Protein 1EFD (pdb70)

Radius of gyration: 19.11 Å; Cα contacts (8 Å, |Δi|>4): 491; chains: 1; bounding box: 31×44×56 Å

B-factor: mean 24.2, std 5.66, range [13.35, 58.66]

Sequence (262 aa):
GIDPNRIVALEWLPVELLLALGIVPYGVADTINYRLWVSEPPLPDSVIDVGLRTEPNLELLTEMKPSFMVWSAGYGPSPEMLARIAPGRGFNFSDGKQPLAMARKSLTEMADLLNLQSAAETHLAQYEDFIRSMKPRFVKRGARPLLLTTLIDPRHMLVFGPNSLFQEILDEYGIPNAWQGETNFWGSTAVSIDRLAAYKDVDVLCFDHDNSKD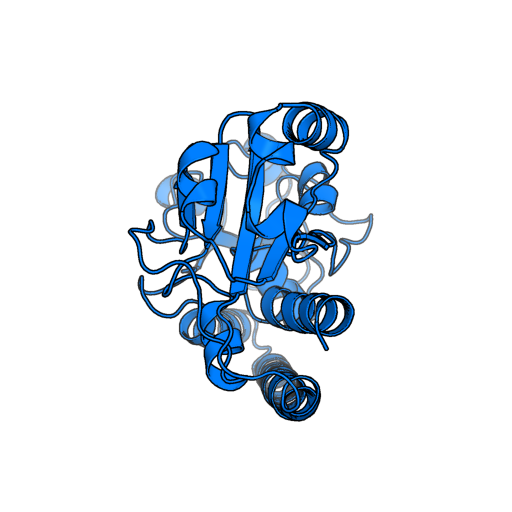MDALMATPLWQAMPFVRAGRFQRVPAVWFYGATLSAMHFVRVLDNAIG

Foldseek 3Di:
DPDLQQEEELEFQVCVLNVLLVGQYQEYEPLPLCCQFAVPPRHDPNHHHQYHSQDGVLVVLLVSAGQEYEYAPPDHDDPVVVCVRHHYDHAYCAPLAERAVSLLVRSCVVCVVVVSNVSSVVSVVVLVVLLVVLLVLLPPDDAAAEWEWEDPALFKIKTFARRWNQNVSCVSNNHHHPDPDDADSNGIDIDGLLVQLVCQTHAYEYEGRPPVVRVVVNCVDPSNCVRNCVVVVRYYYWYHANGRHYSVSNSVVSVRVSVRRD

Solvent-accessible surface area: 11123 Å² total; per-residue (Å²): 20,156,48,65,102,86,0,0,0,2,5,3,2,0,0,6,1,0,35,18,10,64,12,75,3,56,0,0,0,10,14,103,51,4,136,63,60,8,50,54,37,109,24,62,150,89,17,66,57,0,25,95,38,82,67,8,71,74,112,41,0,82,113,15,151,8,11,17,0,0,20,0,38,94,63,40,20,57,81,81,65,0,61,90,43,12,83,27,85,21,0,66,4,4,98,30,141,83,4,1,40,43,3,84,55,1,0,73,55,1,1,90,49,20,114,52,75,86,38,3,117,101,13,38,42,97,10,72,68,53,6,125,69,28,87,96,109,8,80,81,52,52,77,78,39,0,0,0,0,0,0,77,50,59,56,81,0,24,0,1,0,53,19,2,1,0,20,51,2,0,98,69,13,51,3,54,8,14,29,126,39,138,42,78,87,53,0,1,23,55,18,55,14,90,36,1,35,85,40,67,81,8,15,0,0,0,1,37,19,118,19,58,83,41,0,84,46,1,77,73,52,111,66,4,102,51,0,32,0,40,163,61,65,78,35,72,98,6,86,15,0,15,6,33,1,0,2,26,5,1,13,14,0,0,96,7,0,24,132,18,34,43

Structure (mmCIF, N/CA/C/O backbone):
data_1EFD
#
_entry.id   1EFD
#
_cell.length_a   86.54
_cell.length_b   86.54
_cell.length_c   91.77
_cell.angle_alpha   90
_cell.angle_beta   90
_cell.angle_gamma   120
#
_symmetry.space_group_name_H-M   'P 63'
#
loop_
_entity.id
_entity.type
_entity.pdbx_description
1 polymer 'FERRICHROME-BINDING PERIPLASMIC PROTEIN'
2 non-polymer GALLICHROME
3 water water
#
loop_
_atom_site.group_PDB
_atom_site.id
_atom_site.type_symbol
_atom_site.label_atom_id
_atom_site.label_alt_id
_atom_site.label_comp_id
_atom_site.label_asym_id
_atom_site.label_entity_id
_atom_site.label_seq_id
_atom_site.pdbx_PDB_ins_code
_atom_site.Cartn_x
_atom_site.Cartn_y
_atom_site.Cartn_z
_atom_site.occupancy
_atom_site.B_iso_or_equiv
_atom_site.auth_seq_id
_atom_site.auth_comp_id
_atom_site.auth_asym_id
_atom_site.auth_atom_id
_atom_site.pdbx_PDB_model_num
ATOM 1 N N . GLY A 1 2 ? 30.937 26.963 13.133 1.00 33.33 32 GLY N N 1
ATOM 2 C CA . GLY A 1 2 ? 29.559 26.392 13.065 1.00 33.65 32 GLY N CA 1
ATOM 3 C C . GLY A 1 2 ? 28.576 27.383 12.477 1.00 33.36 32 GLY N C 1
ATOM 4 O O . GLY A 1 2 ? 27.442 27.516 12.941 1.00 33.48 32 GLY N O 1
ATOM 5 N N . ILE A 1 3 ? 29.042 28.057 11.433 1.00 32.90 33 ILE N N 1
ATOM 6 C CA . ILE A 1 3 ? 28.314 29.083 10.700 1.00 32.03 33 ILE N CA 1
ATOM 7 C C . ILE A 1 3 ? 26.838 29.343 11.091 1.00 30.97 33 ILE N C 1
ATOM 8 O O . ILE A 1 3 ? 26.590 30.144 11.989 1.00 30.86 33 ILE N O 1
ATOM 13 N N . ASP A 1 4 ? 25.862 28.687 10.466 1.00 29.96 34 ASP N N 1
ATOM 14 C CA . ASP A 1 4 ? 24.454 28.960 10.790 1.00 29.27 34 ASP N CA 1
ATOM 15 C C . ASP A 1 4 ? 24.040 28.491 12.185 1.00 28.57 34 ASP N C 1
ATOM 16 O O . ASP A 1 4 ? 23.904 27.294 12.434 1.00 28.43 34 ASP N O 1
ATOM 21 N N . PRO A 1 5 ? 23.795 29.443 13.101 1.00 27.96 35 PRO N N 1
ATOM 22 C CA . PRO A 1 5 ? 23.396 29.178 14.487 1.00 27.56 35 PRO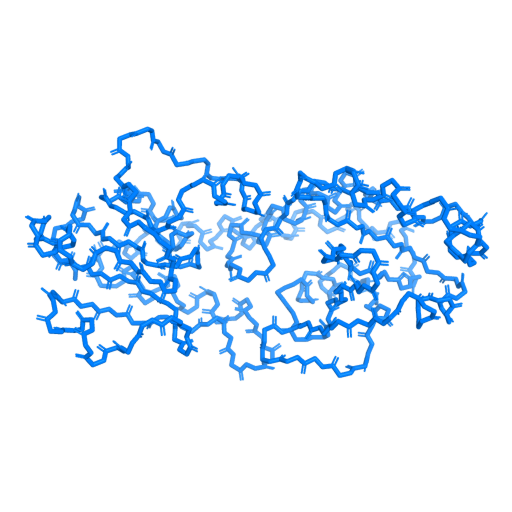 N CA 1
ATOM 23 C C . PRO A 1 5 ? 22.010 28.576 14.663 1.00 27.03 35 PRO N C 1
ATOM 24 O O . PRO A 1 5 ? 21.633 28.196 15.767 1.00 27.29 35 PRO N O 1
ATOM 28 N N . ASN A 1 6 ? 21.247 28.497 13.582 1.00 26.48 36 ASN N N 1
ATOM 29 C CA . ASN A 1 6 ? 19.912 27.925 13.657 1.00 25.86 36 ASN N CA 1
ATOM 30 C C . ASN A 1 6 ? 19.890 26.509 13.113 1.00 25.09 36 ASN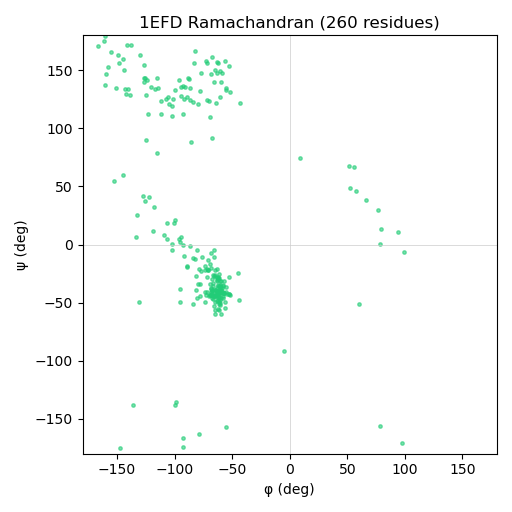 N C 1
ATOM 31 O O . ASN A 1 6 ? 18.841 25.868 13.084 1.00 25.17 36 ASN N O 1
ATOM 36 N N . ARG A 1 7 ? 21.050 26.024 12.683 1.00 24.19 37 ARG N N 1
ATOM 37 C CA . ARG A 1 7 ? 21.149 24.674 12.153 1.00 23.70 37 ARG N CA 1
ATOM 38 C C . ARG A 1 7 ? 22.211 23.810 12.831 1.00 23.01 37 ARG N C 1
ATOM 39 O O . ARG A 1 7 ? 22.868 23.000 12.180 1.00 22.62 37 ARG N O 1
ATOM 47 N N . ILE A 1 8 ? 22.359 23.982 14.146 1.00 22.37 38 ILE N N 1
ATOM 48 C CA . ILE A 1 8 ? 23.333 23.219 14.928 1.00 21.71 38 ILE N CA 1
ATOM 49 C C . ILE A 1 8 ? 22.646 21.989 15.534 1.00 21.21 38 ILE N C 1
ATOM 50 O O . ILE A 1 8 ? 21.602 22.109 16.186 1.00 20.85 38 ILE N O 1
ATOM 55 N N . VAL A 1 9 ? 23.227 20.811 15.313 1.00 20.49 39 VAL N N 1
ATOM 56 C CA . VAL A 1 9 ? 22.677 19.575 15.865 1.00 19.88 39 VAL N CA 1
ATOM 57 C C . VAL A 1 9 ? 23.586 19.098 16.994 1.00 19.33 39 VAL N C 1
ATOM 58 O O . VAL A 1 9 ? 24.794 18.951 16.807 1.00 19.07 39 VAL N O 1
ATOM 62 N N . ALA A 1 10 ? 23.000 18.886 18.168 1.00 18.74 40 ALA N N 1
ATOM 63 C CA . ALA A 1 10 ? 23.750 18.420 19.328 1.00 18.41 40 ALA N CA 1
ATOM 64 C C . ALA A 1 10 ? 23.479 16.924 19.502 1.00 18.16 40 ALA N C 1
ATOM 65 O O . ALA A 1 10 ? 22.335 16.520 19.703 1.00 18.00 40 ALA N O 1
ATOM 67 N N . LEU A 1 11 ? 24.536 16.116 19.429 1.00 17.92 41 LEU N N 1
ATOM 68 C CA . LEU A 1 11 ? 24.421 14.663 19.553 1.00 17.66 41 LEU N CA 1
ATOM 69 C C . LEU A 1 11 ? 24.613 14.101 20.966 1.00 17.73 41 LEU N C 1
ATOM 70 O O . LEU A 1 11 ? 24.531 12.889 21.174 1.00 17.87 41 LEU N O 1
ATOM 75 N N . GLU A 1 12 ? 24.865 14.975 21.936 1.00 17.56 42 GLU N N 1
ATOM 76 C CA . GLU A 1 12 ? 25.045 14.537 23.316 1.00 17.66 42 GLU N CA 1
ATOM 77 C C . GLU A 1 12 ? 24.523 15.672 24.193 1.00 17.54 42 GLU N C 1
ATOM 78 O O . GLU A 1 12 ? 24.478 16.818 23.747 1.00 17.53 42 GLU N O 1
ATOM 84 N N . TRP A 1 13 ? 24.128 15.364 25.428 1.00 17.30 43 TRP N N 1
ATOM 85 C CA . TRP A 1 13 ? 23.555 16.375 26.313 1.00 17.08 43 TRP N CA 1
ATOM 86 C C . TRP A 1 13 ? 24.503 17.405 26.917 1.00 17.24 43 TRP N C 1
ATOM 87 O O . TRP A 1 13 ? 24.050 18.456 27.376 1.00 17.43 43 TRP N O 1
ATOM 98 N N . LEU A 1 14 ? 25.804 17.119 26.922 1.00 17.10 44 LEU N N 1
ATOM 99 C CA . LEU A 1 14 ? 26.776 18.074 27.455 1.00 16.99 44 LEU N CA 1
ATOM 100 C C . LEU A 1 14 ? 26.755 19.315 26.543 1.00 17.07 44 LEU N C 1
ATOM 101 O O . LEU A 1 14 ? 26.524 20.431 27.010 1.00 17.13 44 LEU N O 1
ATOM 106 N N . PRO A 1 15 ? 26.996 19.134 25.227 1.00 17.26 45 PRO N N 1
ATOM 107 C CA . PRO A 1 15 ? 26.977 20.309 24.348 1.00 17.42 45 PRO N CA 1
ATOM 108 C C . PRO A 1 15 ? 25.604 20.956 24.124 1.00 17.55 45 PRO N C 1
ATOM 109 O O . PRO A 1 15 ? 25.524 22.088 23.652 1.00 17.65 45 PRO N O 1
ATOM 113 N N . VAL A 1 16 ? 24.527 20.240 24.446 1.00 17.75 46 VAL N N 1
ATOM 114 C CA . VAL A 1 16 ? 23.180 20.803 24.321 1.00 17.81 46 VAL N CA 1
ATOM 115 C C . VAL A 1 16 ? 23.190 21.953 25.318 1.00 17.71 46 VAL N C 1
ATOM 116 O O . VAL A 1 16 ? 22.797 23.081 25.033 1.00 17.61 46 VAL N O 1
ATOM 120 N N . GLU A 1 17 ? 23.661 21.625 26.508 1.00 17.69 47 GLU N N 1
ATOM 121 C CA . GLU A 1 17 ? 23.761 22.562 27.600 1.00 18.00 47 GLU N CA 1
ATOM 122 C C . GLU A 1 17 ? 24.676 23.745 27.271 1.00 17.58 47 GLU N C 1
ATOM 123 O O . GLU A 1 17 ? 24.422 24.873 27.706 1.00 17.50 47 GLU N O 1
ATOM 129 N N . LEU A 1 18 ? 25.743 23.497 26.514 1.00 17.02 48 LEU N N 1
ATOM 130 C CA . LEU A 1 18 ? 26.647 24.579 26.138 1.00 16.61 48 LEU N CA 1
ATOM 131 C C . LEU A 1 18 ? 25.929 25.518 25.171 1.00 16.55 48 LEU N C 1
ATOM 132 O O . LEU A 1 18 ? 26.089 26.738 25.244 1.00 16.59 48 LEU N O 1
ATOM 137 N N . LEU A 1 19 ? 25.126 24.946 24.278 1.00 16.32 49 LEU N N 1
ATOM 138 C CA . LEU A 1 19 ? 24.382 25.739 23.306 1.00 16.36 49 LEU N CA 1
ATOM 139 C C . LEU A 1 19 ? 23.323 26.594 23.991 1.00 16.53 49 LEU N C 1
ATOM 140 O O . LEU A 1 19 ? 23.195 27.788 23.708 1.00 16.46 49 LEU N O 1
ATOM 145 N N . LEU A 1 20 ? 22.567 25.973 24.892 1.00 16.70 50 LEU N N 1
ATOM 146 C CA . LEU A 1 20 ? 21.512 26.657 25.635 1.00 17.08 50 LEU N CA 1
ATOM 147 C C . LEU A 1 20 ? 22.041 27.807 26.480 1.00 16.98 50 LEU N C 1
ATOM 148 O O . LEU A 1 20 ? 21.390 28.840 26.589 1.00 17.18 50 LEU N O 1
ATOM 153 N N . ALA A 1 21 ? 23.215 27.631 27.078 1.00 17.11 51 ALA N N 1
ATOM 154 C CA . ALA A 1 21 ? 23.806 28.679 27.906 1.00 17.56 51 ALA N CA 1
ATOM 155 C C . ALA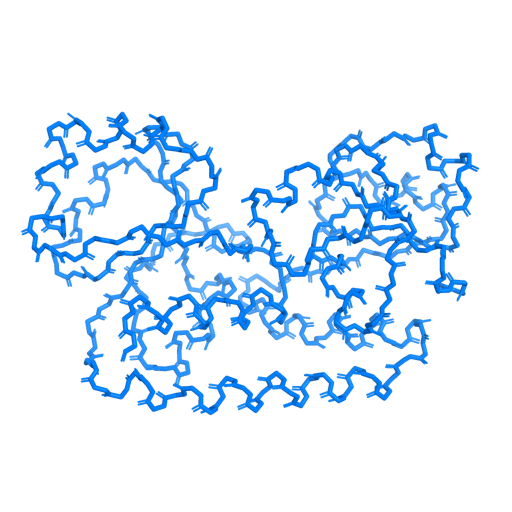 A 1 21 ? 24.163 29.911 27.069 1.00 17.96 51 ALA N C 1
ATOM 156 O O . ALA A 1 21 ? 24.217 31.027 27.585 1.00 18.24 51 ALA N O 1
ATOM 158 N N . LEU A 1 22 ? 24.407 29.701 25.778 1.00 18.27 52 LEU N N 1
ATOM 159 C CA . LEU A 1 22 ? 24.747 30.791 24.872 1.00 18.43 52 LEU N CA 1
ATOM 160 C C . LEU A 1 22 ? 23.510 31.317 24.144 1.00 19.06 5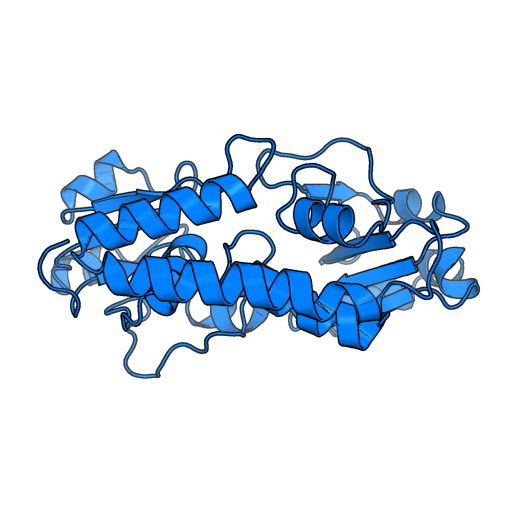2 LEU N C 1
ATOM 161 O O . LEU A 1 22 ? 23.621 32.143 23.241 1.00 19.45 52 LEU N O 1
ATOM 166 N N . GLY A 1 23 ? 22.333 30.827 24.525 1.00 19.27 53 GLY N N 1
ATOM 167 C CA . GLY A 1 23 ? 21.108 31.286 23.899 1.00 19.39 53 GLY N CA 1
ATOM 168 C C . GLY A 1 23 ? 20.771 30.686 22.549 1.00 19.59 53 GLY N C 1
A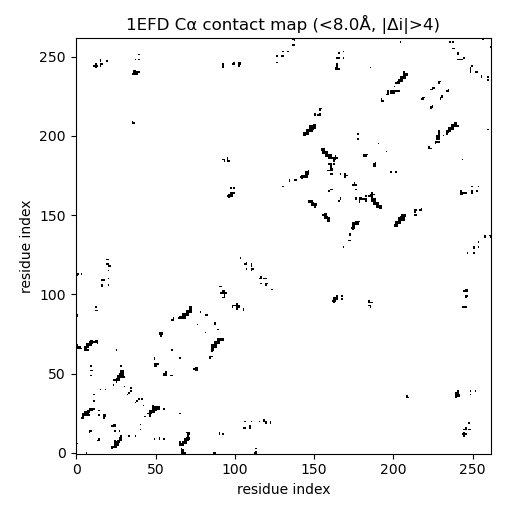TOM 169 O O . GLY A 1 23 ? 19.904 31.210 21.850 1.00 20.02 53 GLY N O 1
ATOM 170 N N . ILE A 1 24 ? 21.444 29.607 22.159 1.00 19.61 54 ILE N N 1
ATOM 171 C CA . ILE A 1 24 ? 21.146 28.967 20.879 1.00 19.72 54 ILE N CA 1
ATOM 172 C C . ILE A 1 24 ? 20.023 27.948 21.047 1.00 20.06 54 ILE N C 1
ATOM 173 O O . ILE A 1 24 ? 19.930 27.271 22.067 1.00 20.17 54 ILE N O 1
ATOM 178 N N . VAL A 1 25 ? 19.151 27.867 20.050 1.00 20.45 55 VAL N N 1
ATOM 179 C CA . VAL A 1 25 ? 18.069 26.890 20.062 1.00 20.78 55 VAL N CA 1
ATOM 180 C C . VAL A 1 25 ? 18.540 25.780 19.126 1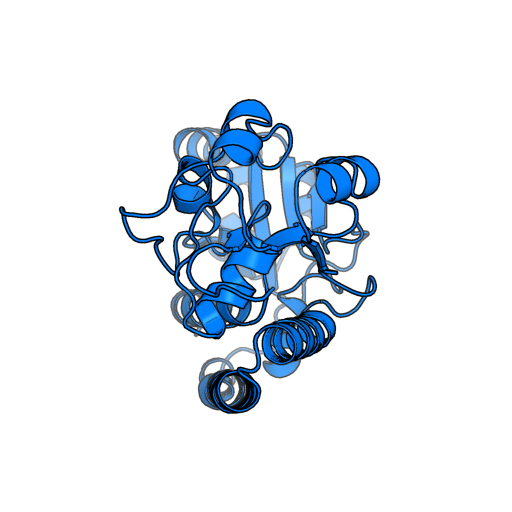.00 20.61 55 VAL N C 1
ATOM 181 O O . VAL A 1 25 ? 18.637 25.980 17.912 1.00 20.73 55 VAL N O 1
ATOM 185 N N . PRO A 1 26 ? 18.858 24.598 19.681 1.00 20.36 56 PRO N N 1
ATOM 186 C CA . PRO A 1 26 ? 19.322 23.485 18.856 1.00 20.14 56 PRO N CA 1
ATOM 187 C C . PRO A 1 26 ? 18.356 23.121 17.734 1.00 19.99 56 PRO N C 1
ATOM 188 O O . PRO A 1 26 ? 17.150 23.039 17.945 1.00 20.29 56 PRO N O 1
ATOM 192 N N . TYR A 1 27 ? 18.907 22.918 16.543 1.00 19.80 57 TYR N N 1
ATOM 193 C CA . TYR A 1 27 ? 18.150 22.526 15.352 1.00 19.75 57 TYR N CA 1
ATOM 194 C C . TYR A 1 27 ? 17.683 21.085 15.584 1.00 19.74 57 TYR N C 1
ATOM 195 O O . TYR A 1 27 ? 16.533 20.733 15.323 1.00 19.27 57 TYR N O 1
ATOM 204 N N . GLY A 1 28 ? 18.601 20.269 16.097 1.00 19.70 58 GLY N N 1
ATOM 205 C CA . GLY A 1 28 ? 18.316 18.878 16.396 1.00 19.70 58 GLY N CA 1
ATOM 206 C C . GLY A 1 28 ? 19.056 18.467 17.660 1.00 19.75 58 GLY N C 1
ATOM 207 O O . GLY A 1 28 ? 20.116 19.011 17.978 1.00 19.68 58 GLY N O 1
ATOM 208 N N . VAL A 1 29 ? 18.485 17.521 18.394 1.00 19.67 59 VAL N N 1
ATOM 209 C CA . VAL A 1 29 ? 19.088 17.023 19.622 1.00 19.80 59 VAL N CA 1
ATOM 210 C C . VAL A 1 29 ? 18.825 15.521 19.712 1.00 20.06 59 VAL N C 1
ATOM 211 O O . VAL A 1 29 ? 17.697 15.064 19.468 1.00 19.93 59 VAL N O 1
ATOM 215 N N . ALA A 1 30 ? 19.868 14.759 20.049 1.00 19.96 60 ALA N N 1
ATOM 216 C CA . ALA A 1 30 ? 19.753 13.312 20.177 1.00 19.98 60 ALA N CA 1
ATOM 217 C C . ALA A 1 30 ? 19.091 12.933 21.494 1.00 20.25 60 ALA N C 1
ATOM 218 O O . ALA A 1 30 ? 19.442 13.457 22.562 1.00 20.24 60 ALA N O 1
ATOM 220 N N . ASP A 1 31 ? 18.113 12.036 21.395 1.00 20.55 61 ASP N N 1
ATOM 221 C CA . ASP A 1 31 ? 17.370 11.520 22.542 1.00 20.71 61 ASP N CA 1
ATOM 222 C C . ASP A 1 31 ? 16.707 12.591 23.406 1.00 20.82 61 ASP N C 1
ATOM 223 O O . ASP A 1 31 ? 17.079 12.789 24.560 1.00 20.70 61 ASP N O 1
ATOM 228 N N . THR A 1 32 ? 15.713 13.270 22.842 1.00 21.14 62 THR N N 1
ATOM 229 C CA . THR A 1 32 ? 14.982 14.310 23.560 1.00 21.44 62 THR N CA 1
ATOM 230 C C . THR A 1 32 ? 14.076 13.705 24.644 1.00 22.04 62 THR N C 1
ATOM 231 O O . THR A 1 32 ? 13.780 14.355 25.654 1.00 22.01 62 THR N O 1
ATOM 235 N N . ILE A 1 33 ? 13.638 12.464 24.430 1.00 22.32 63 ILE N N 1
ATOM 236 C CA . ILE A 1 33 ? 12.774 11.781 25.390 1.00 22.90 63 ILE N CA 1
ATOM 237 C C . ILE A 1 33 ? 13.473 11.591 26.729 1.00 22.95 63 ILE N C 1
ATOM 238 O O . ILE A 1 33 ? 12.966 12.003 27.768 1.00 23.23 63 ILE N O 1
ATOM 243 N N . ASN A 1 34 ? 14.638 10.953 26.709 1.00 22.96 64 ASN N N 1
ATOM 244 C CA . ASN A 1 34 ? 15.366 10.713 27.948 1.00 23.01 64 ASN N CA 1
ATOM 245 C C . ASN A 1 34 ? 16.009 11.963 28.501 1.00 22.84 64 ASN N C 1
ATOM 246 O O . ASN A 1 34 ? 16.298 12.036 29.692 1.00 23.08 64 ASN N O 1
ATOM 251 N N . TYR A 1 35 ? 16.236 12.948 27.640 1.00 22.86 65 TYR N N 1
ATOM 252 C CA . TYR A 1 35 ? 16.803 14.212 28.087 1.00 23.07 65 TYR N CA 1
ATOM 253 C C . TYR A 1 35 ? 15.831 14.757 29.137 1.00 23.69 65 TYR N C 1
ATOM 254 O O . TYR A 1 35 ? 16.242 15.292 30.165 1.00 23.71 65 TYR N O 1
ATOM 263 N N . ARG A 1 36 ? 14.536 14.604 28.868 1.00 24.28 66 ARG N N 1
ATOM 264 C CA . ARG A 1 36 ? 13.504 15.081 29.777 1.00 24.97 66 ARG N CA 1
ATOM 265 C C . ARG A 1 36 ? 13.556 14.400 31.140 1.00 24.91 66 ARG N C 1
ATOM 266 O O . ARG A 1 36 ? 13.272 15.030 32.157 1.00 24.96 66 ARG N O 1
ATOM 274 N N . LEU A 1 37 ? 13.928 13.121 31.161 1.00 24.77 67 LEU N N 1
ATOM 275 C CA . LEU A 1 37 ? 13.996 12.361 32.411 1.00 24.58 67 LEU N CA 1
ATOM 276 C C . LEU A 1 37 ? 15.276 12.578 33.224 1.00 24.44 67 LEU N C 1
ATOM 277 O O . LEU A 1 37 ? 15.217 12.654 34.452 1.00 24.47 67 LEU N O 1
ATOM 282 N N . TRP A 1 38 ? 16.421 12.680 32.543 1.00 23.90 68 TRP N N 1
ATOM 283 C CA . TRP A 1 38 ? 17.710 12.848 33.223 1.00 23.57 68 TRP N CA 1
ATOM 284 C C . TRP A 1 38 ? 18.256 14.269 33.401 1.00 23.86 68 TRP N C 1
ATOM 285 O O . TRP A 1 38 ? 18.857 14.578 34.433 1.00 23.51 68 TRP N O 1
ATOM 296 N N . VAL A 1 39 ? 18.076 15.121 32.394 1.00 24.25 69 VAL N N 1
ATOM 297 C CA . VAL A 1 39 ? 18.565 16.495 32.457 1.00 24.72 69 VAL N CA 1
ATOM 298 C C . VAL A 1 39 ? 17.421 17.383 32.931 1.00 25.68 69 VAL N C 1
ATOM 299 O O . VAL A 1 39 ? 17.586 18.186 33.847 1.00 25.13 69 VAL N O 1
ATOM 303 N N . SER A 1 40 ? 16.266 17.219 32.286 1.00 27.09 70 SER N N 1
ATOM 304 C CA . SER A 1 40 ? 15.044 17.940 32.624 1.00 28.77 70 SER N CA 1
ATOM 305 C C . SER A 1 40 ? 15.064 19.464 32.548 1.00 30.30 70 SER N C 1
ATOM 306 O O . SER A 1 40 ? 14.182 20.062 31.929 1.00 30.02 70 SER N O 1
ATOM 309 N N . GLU A 1 41 ? 16.058 20.081 33.189 1.00 32.12 71 GLU N N 1
ATOM 310 C CA . GLU A 1 41 ? 16.170 21.526 33.225 1.00 33.98 71 GLU N CA 1
ATOM 311 C C . GLU A 1 41 ? 16.198 22.120 31.813 1.00 34.61 71 GLU N C 1
ATOM 312 O O . GLU A 1 41 ? 15.792 21.421 30.892 1.00 35.66 71 GLU N O 1
ATOM 318 N N . PRO A 1 42 ? 16.750 23.342 31.591 1.00 34.52 72 PRO N N 1
ATOM 319 C CA . PRO A 1 42 ? 16.666 23.820 30.203 1.00 34.05 72 PRO N CA 1
ATOM 320 C C . PRO A 1 42 ? 15.789 22.939 29.321 1.00 33.44 72 PRO N C 1
ATOM 321 O O . PRO A 1 42 ? 16.297 22.147 28.525 1.00 33.94 72 PRO N O 1
ATOM 325 N N . PRO A 1 43 ? 14.452 23.022 29.494 1.00 32.52 73 PRO N N 1
ATOM 326 C CA . PRO A 1 43 ? 13.594 22.181 28.653 1.00 31.62 73 PRO N CA 1
ATOM 327 C C . PRO A 1 43 ? 13.876 22.524 27.209 1.00 30.90 73 PRO N C 1
ATOM 328 O O . PRO A 1 43 ? 14.218 23.663 26.896 1.00 31.01 73 PRO N O 1
ATOM 332 N N . LEU A 1 44 ? 13.760 21.543 26.331 1.00 29.92 74 LEU N N 1
ATOM 333 C CA . LEU A 1 44 ? 14.012 21.789 24.924 1.00 29.28 74 LEU N CA 1
ATOM 334 C C . LEU A 1 44 ? 12.711 22.163 24.224 1.00 29.16 74 LEU N C 1
ATOM 335 O O . LEU A 1 44 ? 11.729 21.421 24.297 1.00 29.28 74 LEU N O 1
ATOM 340 N N . PRO A 1 45 ? 12.680 23.318 23.540 1.00 28.96 75 PRO N N 1
ATOM 341 C CA . PRO A 1 45 ? 11.445 23.709 22.849 1.00 28.95 75 PRO N CA 1
ATOM 342 C C . PRO A 1 45 ? 10.941 22.595 21.927 1.00 29.03 75 PRO N C 1
ATOM 343 O O . PRO A 1 45 ? 11.725 21.771 21.450 1.00 28.82 75 PRO N O 1
ATOM 347 N N . ASP A 1 46 ? 9.634 22.563 21.683 1.00 29.16 76 ASP N N 1
ATOM 348 C CA . ASP A 1 46 ? 9.066 21.520 20.839 1.00 29.41 76 ASP N CA 1
ATOM 349 C C . ASP A 1 46 ? 9.600 21.525 19.417 1.00 28.80 76 ASP N C 1
ATOM 350 O O . ASP A 1 46 ? 9.601 20.495 18.754 1.00 28.69 76 ASP N O 1
ATOM 355 N N . SER A 1 47 ? 10.062 22.676 18.946 1.00 28.02 77 SER N N 1
ATOM 356 C CA . SER A 1 47 ? 10.588 22.761 17.592 1.00 27.33 77 SER N CA 1
ATOM 357 C C . SER A 1 47 ? 11.773 21.818 17.371 1.00 26.69 77 SER N C 1
ATOM 358 O O . SER A 1 47 ? 11.983 21.316 16.264 1.00 26.60 77 SER N O 1
ATOM 361 N N . VAL A 1 48 ? 12.545 21.577 18.428 1.00 25.70 78 VAL N N 1
ATOM 362 C CA . VAL A 1 48 ? 13.720 20.725 18.325 1.00 24.60 78 VAL N CA 1
ATOM 363 C C . VAL A 1 48 ? 13.413 19.375 17.698 1.00 24.24 78 VAL N C 1
ATOM 364 O O . VAL A 1 48 ? 12.457 18.697 18.074 1.00 24.39 78 VAL N O 1
ATOM 368 N N . ILE A 1 49 ? 14.233 19.002 16.724 1.00 23.60 79 ILE N N 1
ATOM 369 C CA . ILE A 1 49 ? 14.087 17.734 16.027 1.00 23.06 79 ILE N CA 1
ATOM 370 C C . ILE A 1 49 ? 14.887 16.663 16.765 1.00 23.13 79 ILE N C 1
ATOM 371 O O . ILE A 1 49 ? 16.074 16.844 17.032 1.00 22.91 79 ILE N O 1
ATOM 376 N N . ASP A 1 50 ? 14.231 15.555 17.105 1.00 23.18 80 ASP N N 1
ATOM 377 C CA . ASP A 1 50 ? 14.893 14.448 17.795 1.00 23.07 80 ASP N CA 1
ATOM 378 C C . ASP A 1 50 ? 15.661 13.644 16.744 1.00 22.67 80 ASP N C 1
ATOM 379 O O . ASP A 1 50 ? 15.071 13.134 15.790 1.00 22.76 80 ASP N O 1
ATOM 384 N N . VAL A 1 51 ? 16.974 13.530 16.905 1.00 22.18 81 VAL N N 1
ATOM 385 C CA . VAL A 1 51 ? 17.772 12.803 15.920 1.00 21.58 81 VAL N CA 1
ATOM 386 C C . VAL A 1 51 ? 18.155 11.378 16.316 1.00 21.40 81 VAL N C 1
ATOM 387 O O . VAL A 1 51 ? 19.071 10.794 15.743 1.00 21.31 81 VAL N O 1
ATOM 391 N N . GLY A 1 52 ? 17.439 10.815 17.285 1.00 21.35 82 GLY N N 1
ATOM 392 C CA . GLY A 1 52 ? 17.721 9.459 17.722 1.00 21.34 82 GLY N CA 1
ATOM 393 C C . GLY A 1 52 ? 18.596 9.395 18.961 1.00 21.38 82 GLY N C 1
ATOM 394 O O . GLY A 1 52 ? 18.867 10.420 19.592 1.00 21.07 82 GLY N O 1
ATOM 395 N N . LEU A 1 53 ? 19.043 8.185 19.304 1.00 21.52 83 LEU N N 1
ATOM 396 C CA . LEU A 1 53 ? 19.890 7.969 20.478 1.00 21.50 83 LEU N CA 1
ATOM 397 C C . LEU A 1 53 ? 21.265 8.591 20.294 1.00 21.62 83 LEU N C 1
ATOM 398 O O . LEU A 1 53 ? 21.789 8.633 19.183 1.00 21.64 83 LEU N O 1
ATOM 403 N N . ARG A 1 54 ? 21.845 9.071 21.391 1.00 21.92 84 ARG N N 1
ATOM 404 C CA . ARG A 1 54 ? 23.169 9.676 21.344 1.00 22.23 84 ARG N CA 1
ATOM 405 C C . ARG A 1 54 ? 24.182 8.636 20.893 1.00 22.56 84 ARG N C 1
ATOM 406 O O . ARG A 1 54 ? 25.188 8.968 20.280 1.00 22.50 84 ARG N O 1
ATOM 414 N N . THR A 1 55 ? 23.894 7.370 21.183 1.00 23.19 85 THR N N 1
ATOM 415 C CA . THR A 1 55 ? 24.783 6.267 20.824 1.00 23.91 85 THR N CA 1
ATOM 416 C C . THR A 1 55 ? 24.529 5.675 19.438 1.00 24.31 85 THR N C 1
ATOM 417 O O . THR A 1 55 ? 25.397 5.012 18.878 1.00 24.68 85 THR N O 1
ATOM 421 N N . GLU A 1 56 ? 23.342 5.908 18.889 1.00 24.69 86 GLU N N 1
ATOM 422 C CA . GLU A 1 56 ? 22.989 5.390 17.569 1.00 24.89 86 GLU N CA 1
ATOM 423 C C . GLU A 1 56 ? 22.097 6.399 16.844 1.00 25.05 86 GLU N C 1
ATOM 424 O O . GLU A 1 56 ? 20.962 6.089 16.480 1.00 25.25 86 GLU N O 1
ATOM 426 N N . PRO A 1 57 ? 22.600 7.621 16.619 1.00 25.11 87 PRO N N 1
ATOM 427 C CA . PRO A 1 57 ? 21.780 8.625 15.934 1.00 25.28 87 PRO N CA 1
ATOM 428 C C . PRO A 1 57 ? 21.351 8.233 14.519 1.00 25.51 87 PRO N C 1
ATOM 429 O O . PRO A 1 57 ? 22.049 7.499 13.819 1.00 25.71 87 PRO N O 1
ATOM 433 N N . ASN A 1 58 ? 20.183 8.727 14.117 1.00 25.92 88 ASN N N 1
ATOM 434 C CA . ASN A 1 58 ? 19.615 8.473 12.792 1.00 25.81 88 ASN N CA 1
ATOM 435 C C . ASN A 1 58 ? 20.489 9.169 11.741 1.00 26.19 88 ASN N C 1
ATOM 436 O O . ASN A 1 58 ? 20.266 10.340 11.426 1.00 25.98 88 ASN N O 1
ATOM 441 N N . LEU A 1 59 ? 21.476 8.453 11.204 1.00 26.66 89 LEU N N 1
ATOM 442 C CA . LEU A 1 59 ? 22.400 9.018 10.213 1.00 27.17 89 LEU N CA 1
ATOM 443 C C . LEU A 1 59 ? 21.711 9.468 8.930 1.00 27.62 89 LEU N C 1
ATOM 444 O O . LEU A 1 59 ? 22.170 10.390 8.250 1.00 27.71 89 LEU N O 1
ATOM 449 N N . GLU A 1 60 ? 20.612 8.800 8.604 1.00 28.15 90 GLU N N 1
ATOM 450 C CA . GLU A 1 60 ? 19.804 9.123 7.436 1.00 28.54 90 GLU N CA 1
ATOM 451 C C . GLU A 1 60 ? 19.196 10.515 7.639 1.00 27.82 90 GLU N C 1
ATOM 452 O O . GLU A 1 60 ? 19.283 11.377 6.770 1.00 27.51 90 GLU N O 1
ATOM 458 N N . LEU A 1 61 ? 18.586 10.712 8.804 1.00 27.23 91 LEU N N 1
ATOM 459 C CA . LEU A 1 61 ? 17.960 11.973 9.171 1.00 26.74 91 LEU N CA 1
ATOM 460 C C . LEU A 1 61 ? 18.994 13.100 9.179 1.00 26.62 91 LEU N C 1
ATOM 461 O O . LEU A 1 61 ? 18.785 14.137 8.559 1.00 26.77 91 LEU N O 1
ATOM 466 N N . LEU A 1 62 ? 20.105 12.904 9.886 1.00 26.22 92 LEU N N 1
ATOM 467 C CA . LEU A 1 62 ? 21.145 13.932 9.957 1.00 26.20 92 LEU N CA 1
ATOM 468 C C . LEU A 1 62 ? 21.578 14.393 8.564 1.00 26.25 92 LEU N C 1
ATOM 469 O O . LEU A 1 62 ? 21.770 15.587 8.325 1.00 26.34 92 LEU N O 1
ATOM 474 N N . THR A 1 63 ? 21.738 13.435 7.655 1.00 26.27 93 THR N N 1
ATOM 475 C CA . THR A 1 63 ? 22.139 13.715 6.284 1.00 26.24 93 THR N CA 1
ATOM 476 C C . THR A 1 63 ? 21.076 14.542 5.563 1.00 26.46 93 THR N C 1
ATOM 477 O O . THR A 1 63 ? 21.404 15.478 4.839 1.00 26.77 93 THR N O 1
ATOM 481 N N . GLU A 1 64 ? 19.805 14.198 5.759 1.00 26.44 94 GLU N N 1
ATOM 482 C CA . GLU A 1 64 ? 18.716 14.935 5.123 1.00 26.43 94 GLU N CA 1
ATOM 483 C C . GLU A 1 64 ? 18.629 16.350 5.705 1.00 26.19 94 GLU N C 1
ATOM 484 O O . GLU A 1 64 ? 18.389 17.311 4.975 1.00 26.20 94 GLU N O 1
ATOM 490 N N . MET A 1 65 ? 18.819 16.462 7.022 1.00 25.96 95 MET N N 1
ATOM 491 C CA . MET A 1 65 ? 18.765 17.739 7.754 1.00 25.71 95 MET N CA 1
ATOM 492 C C . MET A 1 65 ? 19.815 18.749 7.334 1.00 25.32 95 MET N C 1
ATOM 493 O O . MET A 1 65 ? 19.607 19.954 7.479 1.00 25.35 95 MET N O 1
ATOM 498 N N . LYS A 1 66 ? 20.954 18.250 6.862 1.00 25.04 96 LYS N N 1
ATOM 499 C CA . LYS A 1 66 ? 22.065 19.099 6.451 1.00 24.92 96 LYS N CA 1
ATOM 500 C C . LYS A 1 66 ? 22.410 20.099 7.550 1.00 24.45 96 LYS N C 1
ATOM 501 O O . LYS A 1 66 ? 22.206 21.304 7.389 1.00 24.18 96 LYS N O 1
ATOM 507 N N . PRO A 1 67 ? 22.932 19.613 8.689 1.00 23.92 97 PRO N N 1
ATOM 508 C CA . PRO A 1 67 ? 23.293 20.520 9.786 1.00 23.25 97 PRO N CA 1
ATOM 509 C C . PRO A 1 67 ? 24.437 21.435 9.340 1.00 22.99 97 PRO N C 1
ATOM 510 O O . PRO A 1 67 ? 25.257 21.048 8.505 1.00 22.65 97 PRO N O 1
ATOM 514 N N . SER A 1 68 ? 24.495 22.646 9.882 1.00 22.95 98 SER N N 1
ATOM 515 C CA . SER A 1 68 ? 25.591 23.549 9.534 1.00 23.07 98 SER N CA 1
ATOM 516 C C . SER A 1 68 ? 26.783 23.139 10.408 1.00 22.54 98 SER N C 1
ATOM 517 O O . SER A 1 68 ? 27.952 23.317 10.044 1.00 22.69 98 SER N O 1
ATOM 520 N N . PHE A 1 69 ? 26.467 22.565 11.561 1.00 21.87 99 PHE N N 1
ATOM 521 C CA . PHE A 1 69 ? 27.488 22.130 12.492 1.00 21.00 99 PHE N CA 1
ATOM 522 C C . PHE A 1 69 ? 26.877 21.097 13.434 1.00 20.78 99 PHE N C 1
ATOM 523 O O . PHE A 1 69 ? 25.687 21.155 13.753 1.00 20.46 99 PHE N O 1
ATOM 531 N N . MET A 1 70 ? 27.689 20.138 13.860 1.00 20.49 100 MET N N 1
ATOM 532 C CA . MET A 1 70 ? 27.229 19.130 14.804 1.00 20.04 100 MET N CA 1
ATOM 533 C C . MET A 1 70 ? 28.194 19.111 15.983 1.00 19.60 100 MET N C 1
ATOM 534 O O . MET A 1 70 ? 29.405 19.240 15.806 1.00 19.35 100 MET N O 1
ATOM 539 N N . VAL A 1 71 ? 27.655 18.981 17.187 1.00 19.11 101 VAL N N 1
ATOM 540 C CA . VAL A 1 71 ? 28.489 18.952 18.377 1.00 18.76 101 VAL N CA 1
ATOM 541 C C . VAL A 1 71 ? 28.188 17.689 19.185 1.00 18.65 101 VAL N C 1
ATOM 542 O O . VAL A 1 71 ? 27.052 17.224 19.233 1.00 18.54 101 VAL N O 1
ATOM 546 N N . TRP A 1 72 ? 29.224 17.121 19.790 1.00 18.52 102 TRP N N 1
ATOM 547 C CA . TRP A 1 72 ? 29.076 15.900 20.573 1.00 18.66 102 TRP N CA 1
ATOM 548 C C . TRP A 1 72 ? 30.070 15.905 21.726 1.00 18.54 102 TRP N C 1
ATOM 549 O O . TRP A 1 72 ? 30.773 16.896 21.939 1.00 18.61 102 TRP N O 1
ATOM 560 N N . SER A 1 73 ? 30.121 14.802 22.470 1.00 18.35 103 SER N N 1
ATOM 561 C CA . SER A 1 73 ? 31.035 14.684 23.598 1.00 18.09 103 SER N CA 1
ATOM 562 C C . SER A 1 73 ? 32.210 13.779 23.268 1.00 18.05 103 SER N C 1
ATOM 563 O O . SER A 1 73 ? 32.029 12.647 22.833 1.00 17.79 103 SER N O 1
ATOM 566 N N . ALA A 1 74 ? 33.416 14.295 23.473 1.00 17.95 104 ALA N N 1
ATOM 567 C CA . ALA A 1 74 ? 34.625 13.539 23.203 1.00 18.35 104 ALA N CA 1
ATOM 568 C C . ALA A 1 74 ? 34.620 12.200 23.955 1.00 18.68 104 ALA N C 1
ATOM 569 O O . ALA A 1 74 ? 34.310 12.141 25.150 1.00 17.91 104 ALA N O 1
ATOM 571 N N . GLY A 1 75 ? 34.956 11.132 23.231 1.00 19.20 105 GLY N N 1
ATOM 572 C CA . GLY A 1 75 ? 35.022 9.807 23.819 1.00 19.98 105 GLY N CA 1
ATOM 573 C C . GLY A 1 75 ? 33.703 9.099 24.031 1.00 20.54 105 GLY N C 1
ATOM 574 O O . GLY A 1 75 ? 33.679 7.978 24.537 1.00 20.69 105 GLY N O 1
ATOM 575 N N . TYR A 1 76 ? 32.608 9.747 23.645 1.00 21.11 106 TYR N N 1
ATOM 576 C CA . TYR A 1 76 ? 31.276 9.174 23.806 1.00 21.47 106 TYR N CA 1
ATOM 577 C C . TYR A 1 76 ? 30.520 9.108 22.476 1.00 22.02 106 TYR N C 1
ATOM 578 O O . TYR A 1 76 ? 30.611 10.015 21.650 1.00 21.94 106 TYR N O 1
ATOM 587 N N . GLY A 1 77 ? 29.777 8.026 22.270 1.00 22.63 107 GLY N N 1
ATOM 588 C CA . GLY A 1 77 ? 28.988 7.908 21.061 1.00 24.06 107 GLY N CA 1
ATOM 589 C C . GLY A 1 77 ? 29.694 7.509 19.784 1.00 25.19 107 GLY N C 1
ATOM 590 O O . GLY A 1 77 ? 30.760 6.891 19.813 1.00 25.62 107 GLY N O 1
ATOM 591 N N . PRO A 1 78 ? 29.113 7.863 18.631 1.00 25.94 108 PRO N N 1
ATOM 592 C CA . PRO A 1 78 ? 29.659 7.546 17.309 1.00 26.58 108 PRO N CA 1
ATOM 593 C C . PRO A 1 78 ? 31.085 8.035 17.057 1.00 27.27 108 PRO N C 1
ATOM 594 O O . PRO A 1 78 ? 31.567 8.969 17.698 1.00 27.05 108 PRO N O 1
ATOM 598 N N . SER A 1 79 ? 31.748 7.388 16.103 1.00 28.06 109 SER N N 1
ATOM 599 C CA . SER A 1 79 ? 33.105 7.750 15.716 1.00 28.91 109 SER N CA 1
ATOM 600 C C . SER A 1 79 ? 33.127 9.189 15.200 1.00 29.32 109 SER N C 1
ATOM 601 O O . SER A 1 79 ? 32.344 9.540 14.311 1.00 29.25 109 SER N O 1
ATOM 604 N N . PRO A 1 80 ? 34.011 10.043 15.758 1.00 29.75 110 PRO N N 1
ATOM 605 C CA . PRO A 1 80 ? 34.096 11.440 15.310 1.00 30.23 110 PRO N CA 1
ATOM 606 C C . PRO A 1 80 ? 34.542 11.548 13.843 1.00 30.65 110 PRO N C 1
ATOM 607 O O . PRO A 1 80 ? 34.202 12.507 13.143 1.00 30.67 110 PRO N O 1
ATOM 611 N N . GLU A 1 81 ? 35.299 10.556 13.383 1.00 31.01 111 GLU N N 1
ATOM 612 C CA . GLU A 1 81 ? 35.764 10.529 12.002 1.00 31.43 111 GLU N CA 1
ATOM 613 C C . GLU A 1 81 ? 34.557 10.334 11.076 1.00 31.65 111 GLU N C 1
ATOM 614 O O . GLU A 1 81 ? 34.475 10.934 10.004 1.00 31.92 111 GLU N O 1
ATOM 616 N N . MET A 1 82 ? 33.620 9.496 11.507 1.00 31.84 112 MET N N 1
ATOM 617 C CA . MET A 1 82 ? 32.410 9.212 10.745 1.00 32.04 112 MET N CA 1
ATOM 618 C C . MET A 1 82 ? 31.450 10.403 10.770 1.00 31.92 112 MET N C 1
ATOM 619 O O . MET A 1 82 ? 30.862 10.769 9.746 1.00 31.87 112 MET N O 1
ATOM 624 N N . LEU A 1 83 ? 31.294 11.004 11.946 1.00 31.53 113 LEU N N 1
ATOM 625 C CA . LEU A 1 83 ? 30.406 12.151 12.109 1.00 31.35 113 LEU N CA 1
ATOM 626 C C . LEU A 1 83 ? 30.890 13.333 11.280 1.00 31.43 113 LEU N C 1
ATOM 627 O O . LEU A 1 83 ? 30.087 14.055 10.680 1.00 31.38 113 LEU N O 1
ATOM 632 N N . ALA A 1 84 ? 32.208 13.525 11.251 1.00 31.57 114 ALA N N 1
ATOM 633 C CA . ALA A 1 84 ? 32.814 14.623 10.503 1.00 31.64 114 ALA N CA 1
ATOM 634 C C . ALA A 1 84 ? 32.539 14.475 9.010 1.00 31.68 114 ALA N C 1
ATOM 635 O O . ALA A 1 84 ? 32.608 15.449 8.257 1.00 31.76 114 ALA N O 1
ATOM 637 N N . ARG A 1 85 ? 32.219 13.251 8.595 1.00 31.60 115 ARG N N 1
ATOM 638 C CA . ARG A 1 85 ? 31.916 12.960 7.198 1.00 31.41 115 ARG N CA 1
ATOM 639 C C . ARG A 1 85 ? 30.501 13.425 6.845 1.00 31.13 115 ARG N C 1
ATOM 640 O O . ARG A 1 85 ? 30.202 13.677 5.675 1.00 31.43 115 ARG N O 1
ATOM 642 N N . ILE A 1 86 ? 29.640 13.546 7.858 1.00 30.47 116 ILE N N 1
ATOM 643 C CA . ILE A 1 86 ? 28.254 13.978 7.659 1.00 29.69 116 ILE N CA 1
ATOM 644 C C . ILE A 1 86 ? 28.119 15.492 7.513 1.00 29.35 116 ILE N C 1
ATOM 645 O O . ILE A 1 86 ? 27.424 15.978 6.627 1.00 29.42 116 ILE N O 1
ATOM 650 N N . ALA A 1 87 ? 28.782 16.237 8.387 1.00 28.74 117 ALA N N 1
ATOM 651 C CA . ALA A 1 87 ? 28.726 17.689 8.335 1.00 28.09 117 ALA N CA 1
ATOM 652 C C . ALA A 1 87 ? 29.843 18.197 9.227 1.00 27.73 117 ALA N C 1
ATOM 653 O O . ALA A 1 87 ? 30.477 17.409 9.924 1.00 27.75 117 ALA N O 1
ATOM 655 N N . PRO A 1 88 ? 30.122 19.512 9.196 1.00 27.45 118 PRO N N 1
ATOM 656 C CA . PRO A 1 88 ? 31.187 20.042 10.055 1.00 26.99 118 PRO N CA 1
ATOM 657 C C . PRO A 1 88 ? 30.782 19.810 11.513 1.00 26.29 118 PRO N C 1
ATOM 658 O O . PRO A 1 88 ? 29.592 19.832 11.844 1.00 25.76 118 PRO N O 1
ATOM 662 N N . GLY A 1 89 ? 31.765 19.578 12.375 1.00 25.76 119 GLY N N 1
ATOM 663 C CA . GLY A 1 89 ? 31.456 19.335 13.771 1.00 25.23 119 GLY N CA 1
ATOM 664 C C . GLY A 1 89 ? 32.618 19.513 14.726 1.00 24.63 119 GLY N C 1
ATOM 665 O O . GLY A 1 89 ? 33.748 19.744 14.316 1.00 24.58 119 GLY N O 1
ATOM 666 N N . ARG A 1 90 ? 32.327 19.399 16.014 1.00 24.27 120 ARG N N 1
ATOM 667 C CA . ARG A 1 90 ? 33.333 19.551 17.057 1.00 23.79 120 ARG N CA 1
ATOM 668 C C . ARG A 1 90 ? 32.946 18.702 18.271 1.00 22.80 120 ARG N C 1
ATOM 669 O O . ARG A 1 90 ? 31.789 18.694 18.690 1.00 22.14 120 ARG N O 1
ATOM 677 N N . GLY A 1 91 ? 33.915 17.976 18.819 1.00 21.78 121 GLY N N 1
ATOM 678 C CA . GLY A 1 91 ? 33.651 17.172 19.995 1.00 20.72 121 GLY N CA 1
ATOM 679 C C . GLY A 1 91 ? 34.084 17.977 21.206 1.00 20.11 121 GLY N C 1
ATOM 680 O O . GLY A 1 91 ? 35.091 18.689 21.146 1.00 20.03 121 GLY N O 1
ATOM 681 N N . PHE A 1 92 ? 33.329 17.892 22.297 1.00 19.18 122 PHE N N 1
ATOM 682 C CA . PHE A 1 92 ? 33.682 18.628 23.503 1.00 18.65 122 PHE N CA 1
ATOM 683 C C . PHE A 1 92 ? 34.036 17.714 24.665 1.00 18.38 122 PHE N C 1
ATOM 684 O O . PHE A 1 92 ? 33.437 16.655 24.835 1.00 17.85 122 PHE N O 1
ATOM 692 N N . ASN A 1 93 ? 35.020 18.139 25.457 1.00 18.32 123 ASN N N 1
ATOM 693 C CA . ASN A 1 93 ? 35.477 17.364 26.606 1.00 18.39 123 ASN N CA 1
ATOM 694 C C . ASN A 1 93 ? 34.667 17.667 27.851 1.00 18.20 123 ASN N C 1
ATOM 695 O O . ASN A 1 93 ? 34.407 18.826 28.169 1.00 18.31 123 ASN N O 1
ATOM 700 N N . PHE A 1 94 ? 34.272 16.620 28.560 1.00 17.79 124 PHE N N 1
ATOM 701 C CA . PHE A 1 94 ? 33.516 16.801 29.789 1.00 17.90 124 PHE N CA 1
ATOM 702 C C . PHE A 1 94 ? 34.449 17.210 30.926 1.00 18.13 124 PHE N C 1
ATOM 703 O O . PHE A 1 94 ? 34.082 17.996 31.798 1.00 18.40 124 PHE N O 1
ATOM 711 N N . SER A 1 95 ? 35.667 16.684 30.893 1.00 18.59 125 SER N N 1
ATOM 712 C CA . SER A 1 95 ? 36.624 16.923 31.958 1.00 18.68 125 SER N CA 1
ATOM 713 C C . SER A 1 95 ? 38.043 16.644 31.484 1.00 19.16 125 SER N C 1
ATOM 714 O O . SER A 1 95 ? 38.267 16.277 30.326 1.00 18.92 125 SER N O 1
ATOM 717 N N . ASP A 1 96 ? 39.002 16.841 32.385 1.00 19.67 126 ASP N N 1
ATOM 718 C CA . ASP A 1 96 ? 40.400 16.530 32.099 1.00 20.28 126 ASP N CA 1
ATOM 719 C C . ASP A 1 96 ? 40.692 15.295 32.967 1.00 20.23 126 ASP N C 1
ATOM 720 O O . ASP A 1 96 ? 41.827 14.836 33.084 1.00 20.05 126 ASP N O 1
ATOM 725 N N . GLY A 1 97 ? 39.627 14.759 33.562 1.00 20.16 127 GLY N N 1
ATOM 726 C CA . GLY A 1 97 ? 39.741 13.593 34.415 1.00 20.43 127 GLY N CA 1
ATOM 727 C C . GLY A 1 97 ? 39.773 13.960 35.889 1.00 20.69 127 GLY N C 1
ATOM 728 O O . GLY A 1 97 ? 39.716 13.084 36.753 1.00 20.51 127 GLY N O 1
ATOM 729 N N . LYS A 1 98 ? 39.833 15.259 36.176 1.00 20.99 128 LYS N N 1
ATOM 730 C CA . LYS A 1 98 ? 39.904 15.747 37.551 1.00 21.58 128 LYS N CA 1
ATOM 731 C C . LYS A 1 98 ? 38.904 16.859 37.852 1.00 21.46 128 LYS N C 1
ATOM 732 O O . LYS A 1 98 ? 38.180 16.790 38.843 1.00 21.33 128 LYS N O 1
ATOM 738 N N . GLN A 1 99 ? 38.855 17.871 36.989 1.00 21.36 129 GLN N N 1
ATOM 739 C CA . GLN A 1 99 ? 37.955 19.005 37.192 1.00 21.56 129 GLN N CA 1
ATOM 740 C C . GLN A 1 99 ? 37.007 19.301 36.041 1.00 20.94 129 GLN N C 1
ATOM 741 O O . GLN A 1 99 ? 37.330 20.083 35.150 1.00 20.72 129 GLN N O 1
ATOM 747 N N . PRO A 1 100 ? 35.812 18.692 36.057 1.00 20.68 130 PRO N N 1
ATOM 748 C CA . PRO A 1 100 ? 34.800 18.884 35.015 1.00 20.51 130 PRO N CA 1
ATOM 749 C C . PRO A 1 100 ? 34.365 20.336 34.804 1.00 20.37 130 PRO N C 1
ATOM 750 O O . PRO A 1 100 ? 34.198 20.766 33.666 1.00 20.29 130 PRO N O 1
ATOM 754 N N . LEU A 1 101 ? 34.176 21.082 35.894 1.00 20.39 131 LEU N N 1
ATOM 755 C CA . LEU A 1 101 ? 33.734 22.478 35.801 1.00 20.60 131 LEU N CA 1
ATOM 756 C C . LEU A 1 101 ? 34.762 23.408 35.170 1.00 20.72 131 LEU N C 1
ATOM 757 O O . LEU A 1 101 ? 34.395 24.346 34.454 1.00 20.77 131 LEU N O 1
ATOM 762 N N . ALA A 1 102 ? 36.044 23.157 35.428 1.00 20.42 132 ALA N N 1
ATOM 763 C CA . ALA A 1 102 ? 37.090 23.975 34.829 1.00 20.11 132 ALA N CA 1
ATOM 764 C C . ALA A 1 102 ? 36.961 23.753 33.330 1.00 19.98 132 ALA N C 1
ATOM 765 O O . ALA A 1 102 ? 37.026 24.693 32.542 1.00 19.98 132 ALA N O 1
ATOM 767 N N . MET A 1 103 ? 36.760 22.496 32.944 1.00 19.75 133 MET N N 1
ATOM 768 C CA . MET A 1 103 ? 36.599 22.154 31.540 1.00 19.70 133 MET N CA 1
ATOM 769 C C . MET A 1 103 ? 35.323 22.794 30.992 1.00 19.44 133 MET N C 1
ATOM 770 O O . MET A 1 103 ? 35.331 23.355 29.894 1.00 19.43 133 MET N O 1
ATOM 775 N N . ALA A 1 104 ? 34.236 22.713 31.759 1.00 19.13 134 ALA N N 1
ATOM 776 C CA . ALA A 1 104 ? 32.959 23.303 31.350 1.00 19.10 134 ALA N CA 1
ATOM 777 C C . ALA A 1 104 ? 33.137 24.776 30.951 1.00 19.09 134 ALA N C 1
ATOM 778 O O . ALA A 1 104 ? 32.586 25.229 29.946 1.00 18.77 134 ALA N O 1
ATOM 780 N N . ARG A 1 105 ? 33.906 25.519 31.743 1.00 19.22 135 ARG N N 1
ATOM 781 C CA . ARG A 1 105 ? 34.149 26.927 31.447 1.00 19.43 135 ARG N CA 1
ATOM 782 C C . ARG A 1 105 ? 34.970 27.097 30.175 1.00 19.36 135 ARG N C 1
ATOM 783 O O . ARG A 1 105 ? 34.781 28.067 29.446 1.00 19.45 135 ARG N O 1
ATOM 791 N N . LYS A 1 106 ? 35.883 26.163 29.906 1.00 18.96 136 LYS N N 1
ATOM 792 C CA . LYS A 1 106 ? 36.699 26.236 28.693 1.00 18.32 136 LYS N CA 1
ATOM 793 C C . LYS A 1 106 ? 35.841 25.870 27.481 1.00 18.03 136 LYS N C 1
ATOM 794 O O . LYS A 1 106 ? 35.936 26.503 26.431 1.00 17.68 136 LYS N O 1
ATOM 796 N N . SER A 1 107 ? 34.999 24.848 27.637 1.00 17.88 137 SER N N 1
ATOM 797 C CA . SER A 1 107 ? 34.123 24.403 26.556 1.00 17.93 137 SER N CA 1
ATOM 798 C C . SER A 1 107 ? 33.142 25.500 26.138 1.00 17.98 137 SER N C 1
ATOM 799 O O . SER A 1 107 ? 32.892 25.699 24.951 1.00 18.00 137 SER N O 1
ATOM 802 N N . LEU A 1 108 ? 32.589 26.203 27.119 1.00 18.01 138 LEU N N 1
ATOM 803 C CA . LEU A 1 108 ? 31.630 27.270 26.866 1.00 18.50 138 LEU N CA 1
ATOM 804 C C . LEU A 1 108 ? 32.311 28.359 26.034 1.00 18.66 138 LEU N C 1
ATOM 805 O O . LEU A 1 108 ? 31.756 28.849 25.049 1.00 18.18 138 LEU N O 1
ATOM 810 N N . THR A 1 109 ? 33.526 28.719 26.436 1.00 18.96 139 THR N N 1
ATOM 811 C CA . THR A 1 109 ? 34.318 29.741 25.745 1.00 19.46 139 THR N CA 1
ATOM 812 C C . THR A 1 109 ? 34.637 29.295 24.316 1.00 19.95 139 THR N C 1
ATOM 813 O O . THR A 1 109 ? 34.566 30.087 23.375 1.00 19.63 139 THR N O 1
ATOM 817 N N . GLU A 1 110 ? 34.996 28.017 24.188 1.00 20.59 140 GLU N N 1
ATOM 818 C CA . GLU A 1 110 ? 35.339 27.373 22.920 1.00 21.27 140 GLU N CA 1
ATOM 819 C C . GLU A 1 110 ? 34.150 27.433 21.959 1.00 21.02 140 GLU N C 1
ATOM 820 O O . GLU A 1 110 ? 34.285 27.836 20.800 1.00 20.73 140 GLU N O 1
ATOM 826 N N . MET A 1 111 ? 32.989 27.024 22.458 1.00 20.64 141 MET N N 1
ATOM 827 C CA . MET A 1 111 ? 31.756 27.022 21.681 1.00 20.77 141 MET N CA 1
ATOM 828 C C . MET A 1 111 ? 31.424 28.444 21.227 1.00 20.86 141 MET N C 1
ATOM 829 O O . MET A 1 111 ? 31.109 28.684 20.063 1.00 20.46 141 MET N O 1
ATOM 834 N N . ALA A 1 112 ? 31.493 29.383 22.166 1.00 21.01 142 ALA N N 1
ATOM 835 C CA . ALA A 1 112 ? 31.193 30.775 21.876 1.00 21.38 142 ALA N CA 1
ATOM 836 C C . ALA A 1 112 ? 32.130 31.351 20.817 1.00 21.75 142 ALA N C 1
ATOM 837 O O . ALA A 1 112 ? 31.712 32.154 19.984 1.00 21.79 142 ALA N O 1
ATOM 839 N N . ASP A 1 113 ? 33.396 30.951 20.834 1.00 22.13 143 ASP N N 1
ATOM 840 C CA . ASP A 1 113 ? 34.311 31.483 19.841 1.00 22.77 143 ASP N CA 1
ATOM 841 C C . ASP A 1 113 ? 33.928 30.959 18.464 1.00 22.92 143 ASP N C 1
ATOM 842 O O . ASP A 1 113 ? 34.012 31.686 17.476 1.00 23.08 143 ASP N O 1
ATOM 847 N N . LEU A 1 114 ? 33.493 29.702 18.403 1.00 22.79 144 LEU N N 1
ATOM 848 C CA . LEU A 1 114 ? 33.072 29.103 17.140 1.00 22.64 144 LEU N CA 1
ATOM 849 C C . LEU A 1 114 ? 31.855 29.827 16.601 1.00 22.50 144 LEU N C 1
ATOM 850 O O . LEU A 1 114 ? 31.739 30.046 15.404 1.00 22.61 144 LEU N O 1
ATOM 855 N N . LEU A 1 115 ? 30.945 30.192 17.497 1.00 22.48 145 LEU N N 1
ATOM 856 C CA . LEU A 1 115 ? 29.703 30.859 17.115 1.00 22.40 145 LEU N CA 1
ATOM 857 C C . LEU A 1 115 ? 29.728 32.376 17.224 1.00 22.42 145 LEU N C 1
ATOM 858 O O . LEU A 1 115 ? 28.703 33.027 16.999 1.00 22.49 145 LEU N O 1
ATOM 863 N N . ASN A 1 116 ? 30.893 32.931 17.553 1.00 22.20 146 ASN N N 1
ATOM 864 C CA . ASN A 1 116 ? 31.057 34.374 17.723 1.00 22.04 146 ASN N CA 1
ATOM 865 C C . ASN A 1 116 ? 30.041 34.963 18.687 1.00 21.64 146 ASN N C 1
ATOM 866 O O . ASN A 1 116 ? 29.380 35.964 18.397 1.00 21.60 146 ASN N O 1
ATOM 871 N N . LEU A 1 117 ? 29.927 34.314 19.840 1.00 20.80 147 LEU N N 1
ATOM 872 C CA . LEU A 1 117 ? 29.032 34.746 20.898 1.00 20.16 147 LEU N CA 1
ATOM 873 C C . LEU A 1 117 ? 29.928 34.956 22.108 1.00 19.82 147 LEU N C 1
ATOM 874 O O . LEU A 1 117 ? 29.572 34.605 23.225 1.00 19.27 147 LEU N O 1
ATOM 879 N N . GLN A 1 118 ? 31.104 35.531 21.864 1.00 19.83 148 GLN N N 1
ATOM 880 C CA . GLN A 1 118 ? 32.073 35.785 22.927 1.00 19.95 148 GLN N CA 1
ATOM 881 C C . GLN A 1 118 ? 31.478 36.557 24.102 1.00 19.93 148 GLN N C 1
ATOM 882 O O . GLN A 1 118 ? 31.752 36.232 25.254 1.00 19.77 148 GLN N O 1
ATOM 888 N N . SER A 1 119 ? 30.676 37.582 23.812 1.00 19.97 149 SER N N 1
ATOM 889 C CA . SER A 1 119 ? 30.054 38.382 24.867 1.00 20.08 149 SER N CA 1
ATOM 890 C C . SER A 1 119 ? 29.044 37.575 25.669 1.00 19.70 149 SER N C 1
ATOM 891 O O . SER A 1 119 ? 29.019 37.654 26.891 1.00 19.72 149 SER N O 1
ATOM 894 N N . ALA A 1 120 ? 28.214 36.807 24.971 1.00 19.43 150 ALA N N 1
ATOM 895 C CA . ALA A 1 120 ? 27.198 35.982 25.607 1.00 19.06 150 ALA N CA 1
ATOM 896 C C . ALA A 1 120 ? 27.834 34.995 26.588 1.00 18.95 150 ALA N C 1
ATOM 897 O O . ALA A 1 120 ? 27.279 34.723 27.654 1.00 18.94 150 ALA N O 1
ATOM 899 N N . ALA A 1 121 ? 29.003 34.469 26.228 1.00 18.53 151 ALA N N 1
ATOM 900 C CA . ALA A 1 121 ? 29.707 33.514 27.076 1.00 18.17 151 ALA N CA 1
ATOM 901 C C . ALA A 1 121 ? 30.216 34.173 28.353 1.00 18.17 151 ALA N C 1
ATOM 902 O O . ALA A 1 121 ? 30.133 33.592 29.432 1.00 17.99 151 ALA N O 1
ATOM 904 N N . GLU A 1 122 ? 30.737 35.390 28.236 1.00 18.10 152 GLU N N 1
ATOM 905 C CA . GLU A 1 122 ? 31.257 36.101 29.400 1.00 18.34 152 GLU N CA 1
ATOM 906 C C . GLU A 1 122 ? 30.135 36.483 30.363 1.00 18.36 152 GLU N C 1
ATOM 907 O O . GLU A 1 122 ? 30.274 36.350 31.582 1.00 18.47 152 GLU N O 1
ATOM 913 N N . THR A 1 123 ? 29.019 36.947 29.812 1.00 18.31 153 THR N N 1
ATOM 914 C CA . THR A 1 123 ? 27.877 37.332 30.633 1.00 18.49 153 THR N CA 1
ATOM 915 C C . THR A 1 123 ? 27.398 36.120 31.411 1.00 18.29 153 THR N C 1
ATOM 916 O O . THR A 1 123 ? 27.068 36.221 32.594 1.00 18.48 153 THR N O 1
ATOM 920 N N . HIS A 1 124 ? 27.363 34.975 30.735 1.00 17.95 154 HIS N N 1
ATOM 921 C CA . HIS A 1 124 ? 26.919 33.744 31.365 1.00 17.69 154 HIS N CA 1
ATOM 922 C C . HIS A 1 124 ? 27.878 33.250 32.439 1.00 17.32 154 HIS N C 1
ATOM 923 O O . HIS A 1 124 ? 27.450 32.874 33.529 1.00 17.16 154 HIS N O 1
ATOM 930 N N . LEU A 1 125 ? 29.171 33.246 32.124 1.00 17.23 155 LEU N N 1
ATOM 931 C CA . LEU A 1 125 ? 30.186 32.795 33.068 1.00 17.20 155 LEU N CA 1
ATOM 932 C C . LEU A 1 125 ? 30.143 33.664 34.310 1.00 17.45 155 LEU N C 1
ATOM 933 O O . LEU A 1 125 ? 30.367 33.177 35.418 1.00 17.30 155 LEU N O 1
ATOM 938 N N . ALA A 1 126 ? 29.847 34.949 34.117 1.00 17.76 156 ALA N N 1
ATOM 939 C CA . ALA A 1 126 ? 29.748 35.888 35.225 1.00 18.49 156 ALA N CA 1
ATOM 940 C C . ALA A 1 126 ? 28.516 35.544 36.062 1.00 19.23 156 ALA N C 1
ATOM 941 O O . ALA A 1 126 ? 28.574 35.549 37.295 1.00 19.47 156 ALA N O 1
ATOM 943 N N . GLN A 1 127 ? 27.401 35.254 35.392 1.00 19.91 157 GLN N N 1
ATOM 944 C CA . GLN A 1 127 ? 26.167 34.891 36.085 1.00 20.99 157 GLN N CA 1
ATOM 945 C C . GLN A 1 127 ? 26.414 33.624 36.884 1.00 20.72 157 GLN N C 1
ATOM 946 O O . GLN A 1 127 ? 25.966 33.490 38.024 1.00 20.63 157 GLN N O 1
ATOM 952 N N . TYR A 1 128 ? 27.126 32.692 36.263 1.00 20.32 158 TYR N N 1
ATOM 953 C CA . TYR A 1 128 ? 27.463 31.431 36.899 1.00 20.07 158 TYR N CA 1
ATOM 954 C C . TYR A 1 128 ? 28.285 31.625 38.182 1.00 19.63 158 TYR N C 1
ATOM 955 O O . TYR A 1 128 ? 27.865 31.213 39.266 1.00 19.54 158 TYR N O 1
ATOM 964 N N . GLU A 1 129 ? 29.453 32.251 38.065 1.00 19.01 159 GLU N N 1
ATOM 965 C CA . GLU A 1 129 ? 30.301 32.445 39.228 1.00 18.88 159 GLU N CA 1
ATOM 966 C C . GLU A 1 129 ? 29.634 33.279 40.315 1.00 18.77 159 GLU N C 1
ATOM 967 O O . GLU A 1 129 ? 29.896 33.076 41.501 1.00 18.96 159 GLU N O 1
ATOM 973 N N . ASP A 1 130 ? 28.764 34.206 39.927 1.00 18.32 160 ASP N N 1
ATOM 974 C CA . ASP A 1 130 ? 28.083 35.024 40.917 1.00 18.39 160 ASP N CA 1
ATOM 975 C C . ASP A 1 130 ? 27.052 34.190 41.661 1.00 18.80 160 ASP N C 1
ATOM 976 O O . ASP A 1 130 ? 26.911 34.307 42.877 1.00 18.85 160 ASP N O 1
ATOM 981 N N . PHE A 1 131 ? 26.334 33.345 40.927 1.00 19.34 161 PHE N N 1
ATOM 982 C CA . PHE A 1 131 ? 25.310 32.505 41.537 1.00 19.88 161 PHE N CA 1
ATOM 983 C C . PHE A 1 131 ? 25.903 31.538 42.553 1.00 20.03 161 PHE N C 1
ATOM 984 O O . PHE A 1 131 ? 25.397 31.412 43.663 1.00 20.42 161 PHE N O 1
ATOM 992 N N . ILE A 1 132 ? 26.969 30.850 42.172 1.00 20.26 162 ILE N N 1
ATOM 993 C CA . ILE A 1 132 ? 27.607 29.906 43.075 1.00 20.64 162 ILE N CA 1
ATOM 994 C C . ILE A 1 132 ? 28.061 30.597 44.362 1.00 21.36 162 ILE N C 1
ATOM 995 O O . ILE A 1 132 ? 27.828 30.088 45.462 1.00 20.99 162 ILE N O 1
ATOM 1000 N N . ARG A 1 133 ? 28.709 31.755 44.227 1.00 21.99 163 ARG N N 1
ATOM 1001 C CA . ARG A 1 133 ? 29.190 32.490 45.393 1.00 22.79 163 ARG N CA 1
ATOM 1002 C C . ARG A 1 133 ? 28.041 33.006 46.258 1.00 23.26 163 ARG N C 1
ATOM 1003 O O . ARG A 1 133 ? 28.118 32.970 47.482 1.00 23.35 163 ARG N O 1
ATOM 1011 N N . SER A 1 134 ? 26.973 33.475 45.625 1.00 23.75 164 SER N N 1
ATOM 1012 C CA . SER A 1 134 ? 25.839 34.009 46.369 1.00 24.48 164 SER N CA 1
ATOM 1013 C C . SER A 1 134 ? 25.148 32.980 47.261 1.00 25.17 164 SER N C 1
ATOM 1014 O O . SER A 1 134 ? 24.616 33.327 48.317 1.00 24.92 164 SER N O 1
ATOM 1017 N N . MET A 1 135 ? 25.164 31.717 46.844 1.00 26.05 165 MET N N 1
ATOM 1018 C CA . MET A 1 135 ? 24.510 30.648 47.595 1.00 27.11 165 MET N CA 1
ATOM 1019 C C . MET A 1 135 ? 25.326 30.087 48.741 1.00 28.17 165 MET N C 1
ATOM 1020 O O . MET A 1 135 ? 24.803 29.363 49.584 1.00 28.60 165 MET N O 1
ATOM 1025 N N . LYS A 1 136 ? 26.605 30.429 48.768 1.00 29.45 166 LYS N N 1
ATOM 1026 C CA . LYS A 1 136 ? 27.524 29.953 49.794 1.00 30.98 166 LYS N CA 1
ATOM 1027 C C . LYS A 1 136 ? 26.973 29.988 51.232 1.00 32.01 166 LYS N C 1
ATOM 1028 O O . LYS A 1 136 ? 27.076 29.000 51.962 1.00 31.98 166 LYS N O 1
ATOM 1034 N N . PRO A 1 137 ? 26.367 31.119 51.651 1.00 33.09 167 PRO N N 1
ATOM 1035 C CA . PRO A 1 137 ? 25.813 31.260 53.005 1.00 33.83 167 PRO N CA 1
ATOM 1036 C C . PRO A 1 137 ? 24.627 30.370 53.353 1.00 34.48 167 PRO N C 1
ATOM 1037 O O . PRO A 1 137 ? 24.158 30.383 54.487 1.00 34.86 167 PRO N O 1
ATOM 1041 N N . ARG A 1 138 ? 24.130 29.607 52.389 1.00 35.07 168 ARG N N 1
ATOM 1042 C CA . ARG A 1 138 ? 23.004 28.730 52.665 1.00 35.63 168 ARG N CA 1
ATOM 1043 C C . ARG A 1 138 ? 23.504 27.402 53.211 1.00 35.67 168 ARG N C 1
ATOM 1044 O O . ARG A 1 138 ? 22.712 26.520 53.528 1.00 35.83 168 ARG N O 1
ATOM 1052 N N . PHE A 1 139 ? 24.820 27.259 53.311 1.00 35.65 169 PHE N N 1
ATOM 1053 C CA . PHE A 1 139 ? 25.411 26.032 53.820 1.00 35.72 169 PHE N CA 1
ATOM 1054 C C . PHE A 1 139 ? 26.477 26.333 54.862 1.00 36.20 169 PHE N C 1
ATOM 1055 O O . PHE A 1 139 ? 27.400 25.542 55.076 1.00 36.36 169 PHE N O 1
ATOM 1063 N N . VAL A 1 140 ? 26.346 27.491 55.500 1.00 36.86 170 VAL N N 1
ATOM 1064 C CA . VAL A 1 140 ? 27.283 27.907 56.536 1.00 37.55 170 VAL N CA 1
ATOM 1065 C C . VAL A 1 140 ? 26.909 27.189 57.828 1.00 37.88 170 VAL N C 1
ATOM 1066 O O . VAL A 1 140 ? 27.780 26.825 58.620 1.00 38.21 170 VAL N O 1
ATOM 1068 N N . LYS A 1 141 ? 25.607 26.973 58.016 1.00 38.17 171 LYS N N 1
ATOM 1069 C CA . LYS A 1 141 ? 25.107 26.303 59.206 1.00 38.42 171 LYS N CA 1
ATOM 1070 C C . LYS A 1 141 ? 25.631 24.894 59.433 1.00 38.66 171 LYS N C 1
ATOM 1071 O O . LYS A 1 141 ? 26.025 24.550 60.548 1.00 38.55 171 LYS N O 1
ATOM 1072 N N . ARG A 1 142 ? 25.637 24.071 58.388 1.00 38.85 172 ARG N N 1
ATOM 1073 C CA . ARG A 1 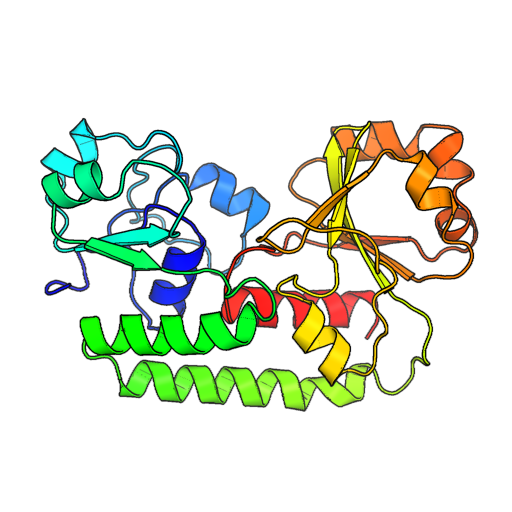142 ? 26.111 22.701 58.534 1.00 38.94 172 ARG N CA 1
ATOM 1074 C C . ARG A 1 142 ? 27.602 22.648 58.825 1.00 38.89 172 ARG N C 1
ATOM 1075 O O . ARG A 1 142 ? 28.329 23.613 58.584 1.00 39.07 172 ARG N O 1
ATOM 1083 N N . GLY A 1 143 ? 28.052 21.514 59.355 1.00 38.69 173 GLY N N 1
ATOM 1084 C CA . GLY A 1 143 ? 29.456 21.363 59.682 1.00 38.25 173 GLY N CA 1
ATOM 1085 C C . GLY A 1 143 ? 30.219 20.607 58.616 1.00 37.88 173 GLY N C 1
ATOM 1086 O O . GLY A 1 143 ? 30.046 20.857 57.414 1.00 38.24 173 GLY N O 1
ATOM 1087 N N . ALA A 1 144 ? 31.063 19.681 59.058 1.00 37.07 174 ALA N N 1
ATOM 1088 C CA . ALA A 1 144 ? 31.858 18.881 58.143 1.00 36.26 174 ALA N CA 1
ATOM 1089 C C . ALA A 1 144 ? 31.263 17.494 57.913 1.00 35.63 174 ALA N C 1
ATOM 1090 O O . ALA A 1 144 ? 31.981 16.575 57.507 1.00 35.69 174 ALA N O 1
ATOM 1092 N N . ARG A 1 145 ? 29.967 17.324 58.179 1.00 34.59 175 ARG N N 1
ATOM 1093 C CA . ARG A 1 145 ? 29.349 16.018 57.949 1.00 33.61 175 ARG N CA 1
ATOM 1094 C C . ARG A 1 145 ? 29.414 15.751 56.453 1.00 32.19 175 ARG N C 1
ATOM 1095 O O . ARG A 1 145 ? 28.903 16.541 55.653 1.00 32.33 175 ARG N O 1
ATOM 1103 N N . PRO A 1 146 ? 30.056 14.643 56.052 1.00 30.69 176 PRO N N 1
ATOM 1104 C CA . PRO A 1 146 ? 30.138 14.355 54.622 1.00 29.30 176 PRO N CA 1
ATOM 1105 C C . PRO A 1 146 ? 28.772 14.146 53.963 1.00 28.11 176 PRO N C 1
ATOM 1106 O O . PRO A 1 146 ? 27.782 13.822 54.623 1.00 27.71 176 PRO N O 1
ATOM 1110 N N . LEU A 1 147 ? 28.739 14.369 52.654 1.00 26.52 177 LEU N N 1
ATOM 1111 C CA . LEU A 1 147 ? 27.536 14.215 51.858 1.00 24.97 177 LEU N CA 1
ATOM 1112 C C . LEU A 1 147 ? 27.814 13.167 50.788 1.00 23.96 177 LEU N C 1
ATOM 1113 O O . LEU A 1 147 ? 28.874 13.175 50.164 1.00 23.67 177 LEU N O 1
ATOM 1118 N N . LEU A 1 148 ? 26.874 12.254 50.590 1.00 22.75 178 LEU N N 1
ATOM 1119 C CA . LEU A 1 148 ? 27.037 11.228 49.572 1.00 21.70 178 LEU N CA 1
ATOM 1120 C C . LEU A 1 148 ? 26.017 11.518 48.476 1.00 21.17 178 LEU N C 1
ATOM 1121 O O . LEU A 1 148 ? 24.824 11.615 48.754 1.00 21.32 178 LEU N O 1
ATOM 1126 N N . LEU A 1 149 ? 26.488 11.685 47.243 1.00 20.19 179 LEU N N 1
ATOM 1127 C CA . LEU A 1 149 ? 25.604 11.952 46.111 1.00 19.57 179 LEU N CA 1
ATOM 1128 C C . LEU A 1 149 ? 25.445 10.645 45.352 1.00 19.18 179 LEU N C 1
ATOM 1129 O O . LEU A 1 149 ? 26.429 10.027 44.947 1.00 18.99 179 LEU N O 1
ATOM 1134 N N . THR A 1 150 ? 24.199 10.231 45.152 1.00 18.98 180 THR N N 1
ATOM 1135 C CA . THR A 1 150 ? 23.910 8.963 44.495 1.00 18.90 180 THR N CA 1
ATOM 1136 C C . THR A 1 150 ? 22.716 9.023 43.550 1.00 18.90 180 THR N C 1
ATOM 1137 O O . THR A 1 150 ? 21.983 10.002 43.501 1.00 19.22 180 THR N O 1
ATOM 1141 N N . THR A 1 151 ? 22.536 7.945 42.803 1.00 19.30 181 THR N N 1
ATOM 1142 C CA . THR A 1 151 ? 21.403 7.783 41.907 1.00 19.51 181 THR N CA 1
ATOM 1143 C C . THR A 1 151 ? 21.304 6.279 41.646 1.00 19.73 181 THR N C 1
ATOM 1144 O O . THR A 1 151 ? 22.312 5.602 41.459 1.00 19.29 181 THR N O 1
ATOM 1148 N N . LEU A 1 152 ? 20.083 5.759 41.669 1.00 20.29 182 LEU N N 1
ATOM 1149 C CA . LEU A 1 152 ? 19.856 4.338 41.465 1.00 20.80 182 LEU N CA 1
ATOM 1150 C C . LEU A 1 152 ? 19.798 3.953 39.993 1.00 21.47 182 LEU N C 1
ATOM 1151 O O . LEU A 1 152 ? 18.989 4.490 39.247 1.00 21.74 182 LEU N O 1
ATOM 1156 N N . ILE A 1 153 ? 20.660 3.028 39.581 1.00 22.22 183 ILE N N 1
ATOM 1157 C CA . ILE A 1 153 ? 20.676 2.547 38.203 1.00 23.52 183 ILE N CA 1
ATOM 1158 C C . ILE A 1 153 ? 19.615 1.447 38.092 1.00 24.50 183 ILE N C 1
ATOM 1159 O O . ILE A 1 153 ? 18.770 1.464 37.198 1.00 24.58 183 ILE N O 1
ATOM 1164 N N . ASP A 1 154 ? 19.681 0.486 39.007 1.00 25.46 184 ASP N N 1
ATOM 1165 C CA . ASP A 1 154 ? 18.706 -0.602 39.085 1.00 26.46 184 ASP N CA 1
ATOM 1166 C C . ASP A 1 154 ? 18.767 -1.053 40.538 1.00 26.58 184 ASP N C 1
ATOM 1167 O O . ASP A 1 154 ? 19.696 -0.686 41.248 1.00 26.63 184 ASP N O 1
ATOM 1172 N N . PRO A 1 155 ? 17.784 -1.837 41.007 1.00 26.76 185 PRO N N 1
ATOM 1173 C CA . PRO A 1 155 ? 17.771 -2.297 42.400 1.00 26.94 185 PRO N CA 1
ATOM 1174 C C . PRO A 1 155 ? 19.074 -2.832 42.994 1.00 26.97 185 PRO N C 1
ATOM 1175 O O . PRO A 1 155 ? 19.257 -2.779 44.209 1.00 27.34 185 PRO N O 1
ATOM 1179 N N . ARG A 1 156 ? 19.978 -3.323 42.149 1.00 26.87 186 ARG N N 1
ATOM 1180 C CA . ARG A 1 156 ? 21.245 -3.883 42.622 1.00 26.55 186 ARG N CA 1
ATOM 1181 C C . ARG A 1 156 ? 22.485 -2.976 42.475 1.00 26.52 186 ARG N C 1
ATOM 1182 O O . ARG A 1 156 ? 23.573 -3.334 42.932 1.00 26.55 186 ARG N O 1
ATOM 1184 N N . HIS A 1 157 ? 22.333 -1.811 41.846 1.00 26.18 187 HIS N N 1
ATOM 1185 C CA . HIS A 1 157 ? 23.472 -0.907 41.656 1.00 25.53 187 HIS N CA 1
ATOM 1186 C C . HIS A 1 157 ? 23.158 0.559 41.882 1.00 24.71 187 HIS N C 1
ATOM 1187 O O . HIS A 1 157 ? 22.218 1.097 41.300 1.00 24.47 187 HIS N O 1
ATOM 1194 N N . MET A 1 158 ? 23.966 1.204 42.713 1.00 23.63 188 MET N N 1
ATOM 1195 C CA . MET A 1 158 ? 23.816 2.623 42.975 1.00 22.74 188 MET N CA 1
ATOM 1196 C C . MET A 1 158 ? 25.042 3.331 42.442 1.00 21.93 188 MET N C 1
ATOM 1197 O O . MET A 1 158 ? 26.156 2.857 42.636 1.00 21.44 188 MET N O 1
ATOM 1202 N N . LEU A 1 159 ? 24.847 4.443 41.744 1.00 21.05 189 LEU N N 1
ATOM 1203 C CA . LEU A 1 159 ? 25.993 5.210 41.277 1.00 20.22 189 LEU N CA 1
ATOM 1204 C C . LEU A 1 159 ? 26.312 6.162 42.412 1.00 19.43 189 LEU N C 1
ATOM 1205 O O . LEU A 1 159 ? 25.408 6.649 43.098 1.00 18.88 189 LEU N O 1
ATOM 1210 N N . VAL A 1 160 ? 27.599 6.402 42.624 1.00 18.73 190 VAL N N 1
ATOM 1211 C CA . VAL A 1 160 ? 28.043 7.337 43.643 1.00 18.11 190 VAL N CA 1
ATOM 1212 C C . VAL A 1 160 ? 28.968 8.298 42.897 1.00 18.03 190 VAL N C 1
ATOM 1213 O O . VAL A 1 160 ? 29.685 7.886 41.979 1.00 17.90 190 VAL N O 1
ATOM 1217 N N . PHE A 1 161 ? 28.932 9.575 43.259 1.00 17.81 191 PHE N N 1
ATOM 1218 C CA . PHE A 1 161 ? 29.766 10.558 42.586 1.00 17.85 191 PHE N CA 1
ATOM 1219 C C . PHE A 1 161 ? 30.945 10.974 43.440 1.00 17.82 191 PHE N C 1
ATOM 1220 O O . PHE A 1 161 ? 30.779 11.478 44.548 1.00 17.90 191 PHE N O 1
ATOM 1228 N N . GLY A 1 162 ? 32.142 10.745 42.900 1.00 17.86 192 GLY N N 1
ATOM 1229 C CA . GLY A 1 162 ? 33.364 11.041 43.617 1.00 17.56 192 GLY N CA 1
ATOM 1230 C C . GLY A 1 162 ? 34.011 12.399 43.421 1.00 17.39 192 GLY N C 1
ATOM 1231 O O . GLY A 1 162 ? 33.406 13.324 42.872 1.00 17.12 192 GLY N O 1
ATOM 1232 N N . PRO A 1 163 ? 35.272 12.532 43.869 1.00 17.47 193 PRO N N 1
ATOM 1233 C CA . PRO A 1 163 ? 36.109 13.732 43.809 1.00 17.26 193 PRO N CA 1
ATOM 1234 C C . PRO A 1 163 ? 36.277 14.395 42.445 1.00 17.14 193 PRO N C 1
ATOM 1235 O O . PRO A 1 163 ? 36.515 15.600 42.372 1.00 17.24 193 PRO N O 1
ATOM 1239 N N . ASN A 1 164 ? 36.172 13.627 41.366 1.00 16.85 194 ASN N N 1
ATOM 1240 C CA . ASN A 1 164 ? 36.342 14.211 40.043 1.00 16.78 194 ASN N CA 1
ATOM 1241 C C . ASN A 1 164 ? 35.023 14.343 39.289 1.00 16.96 194 ASN N C 1
ATOM 1242 O O . ASN A 1 164 ? 35.007 14.487 38.064 1.00 16.67 194 ASN N O 1
ATOM 1247 N N . SER A 1 165 ? 33.920 14.297 40.035 1.00 17.20 195 SER N N 1
ATOM 1248 C CA . SER A 1 165 ? 32.594 14.450 39.450 1.00 17.66 195 SER N CA 1
ATOM 1249 C C . SER A 1 165 ? 32.309 15.950 39.282 1.00 18.38 195 SER N C 1
ATOM 1250 O O . SER A 1 165 ? 33.017 16.796 39.840 1.00 18.12 195 SER N O 1
ATOM 1253 N N . LEU A 1 166 ? 31.273 16.275 38.515 1.00 19.26 196 LEU N N 1
ATOM 1254 C CA . LEU A 1 166 ? 30.902 17.668 38.272 1.00 20.25 196 LEU N CA 1
ATOM 1255 C C . LEU A 1 166 ? 30.638 18.420 39.578 1.00 21.18 196 LEU N C 1
ATOM 1256 O O . LEU A 1 166 ? 31.059 19.559 39.751 1.00 21.27 196 LEU N O 1
ATOM 1261 N N . PHE A 1 167 ? 29.948 17.755 40.499 1.00 22.47 197 PHE N N 1
ATOM 1262 C CA . PHE A 1 167 ? 29.558 18.330 41.785 1.00 23.53 197 PHE N CA 1
ATOM 1263 C C . PHE A 1 167 ? 30.658 18.640 42.800 1.00 24.11 197 PHE N C 1
ATOM 1264 O O . PHE A 1 167 ? 30.438 19.436 43.710 1.00 24.36 197 PHE N O 1
ATOM 1272 N N . GLN A 1 168 ? 31.828 18.021 42.666 1.00 24.61 198 GLN N N 1
ATOM 1273 C CA . GLN A 1 168 ? 32.892 18.235 43.646 1.00 25.20 198 GLN N CA 1
ATOM 1274 C C . GLN A 1 168 ? 33.311 19.691 43.867 1.00 25.75 198 GLN N C 1
ATOM 1275 O O . GLN A 1 168 ? 33.398 20.138 45.014 1.00 25.75 198 GLN N O 1
ATOM 1281 N N . GLU A 1 169 ? 33.573 20.424 42.785 1.00 26.23 199 GLU N N 1
ATOM 1282 C CA . GLU A 1 169 ? 33.977 21.823 42.896 1.00 26.91 199 GLU N CA 1
ATOM 1283 C C . GLU A 1 169 ? 32.938 22.608 43.698 1.00 27.00 199 GLU N C 1
ATOM 1284 O O . GLU A 1 169 ? 33.285 23.503 44.466 1.00 26.65 199 GLU N O 1
ATOM 1290 N N . ILE A 1 170 ? 31.664 22.272 43.515 1.00 27.23 200 ILE N N 1
ATOM 1291 C CA . ILE A 1 170 ? 30.602 22.941 44.250 1.00 27.93 200 ILE N CA 1
ATOM 1292 C C . ILE A 1 170 ? 30.732 22.607 45.739 1.00 28.05 200 ILE N C 1
ATOM 1293 O O . ILE A 1 170 ? 30.774 23.511 46.578 1.00 28.52 200 ILE N O 1
ATOM 1298 N N . LEU A 1 171 ? 30.802 21.315 46.061 1.00 27.79 201 LEU N N 1
ATOM 1299 C CA . LEU A 1 171 ? 30.933 20.870 47.446 1.00 27.52 201 LEU N CA 1
ATOM 1300 C C . LEU A 1 171 ? 32.145 21.514 48.099 1.00 27.57 201 LEU N C 1
ATOM 1301 O O . LEU A 1 171 ? 32.096 21.920 49.259 1.00 27.62 201 LEU N O 1
ATOM 1306 N N . ASP A 1 172 ? 33.236 21.598 47.346 1.00 27.87 202 ASP N N 1
ATOM 1307 C CA . ASP A 1 172 ? 34.469 22.206 47.831 1.00 28.22 202 ASP N CA 1
ATOM 1308 C C . ASP A 1 172 ? 34.260 23.669 48.192 1.00 28.54 202 ASP N C 1
ATOM 1309 O O . ASP A 1 172 ? 34.741 24.140 49.220 1.00 28.41 202 ASP N O 1
ATOM 1314 N N . GLU A 1 173 ? 33.546 24.388 47.335 1.00 29.12 203 GLU N N 1
ATOM 1315 C CA . GLU A 1 173 ? 33.292 25.799 47.561 1.00 29.68 203 GLU N CA 1
ATOM 1316 C C . GLU A 1 173 ? 32.392 26.032 48.767 1.00 29.24 203 GLU N C 1
ATOM 1317 O O . GLU A 1 173 ? 32.491 27.064 49.438 1.00 29.42 203 GLU N O 1
ATOM 1323 N N . TYR A 1 174 ? 31.524 25.067 49.044 1.00 28.40 204 TYR N N 1
ATOM 1324 C CA . TYR A 1 174 ? 30.604 25.182 50.163 1.00 27.44 204 TYR N CA 1
ATOM 1325 C C . TYR A 1 174 ? 31.105 24.514 51.439 1.00 27.19 204 TYR N C 1
ATOM 1326 O O . TYR A 1 174 ? 30.410 24.508 52.455 1.00 27.35 204 TYR N O 1
ATOM 1335 N N . GLY A 1 175 ? 32.315 23.967 51.384 1.00 26.81 205 GLY N N 1
ATOM 1336 C CA . GLY A 1 175 ? 32.889 23.316 52.547 1.00 26.29 205 GLY N CA 1
ATOM 1337 C C . GLY A 1 175 ? 32.145 22.065 52.965 1.00 26.05 205 GLY N C 1
ATOM 1338 O O . GLY A 1 175 ? 31.983 21.803 54.156 1.00 26.38 205 GLY N O 1
ATOM 1339 N N . ILE A 1 176 ? 31.686 21.294 51.982 1.00 25.62 206 ILE N N 1
ATOM 1340 C CA . ILE A 1 176 ? 30.962 20.053 52.238 1.00 24.94 206 ILE N CA 1
ATOM 1341 C C . ILE A 1 176 ? 31.833 18.883 51.779 1.00 24.74 206 ILE N C 1
ATOM 1342 O O . ILE A 1 176 ? 32.077 18.721 50.585 1.00 24.72 206 ILE N O 1
ATOM 1347 N N . PRO A 1 177 ? 32.325 18.059 52.724 1.00 24.32 207 PRO N N 1
ATOM 1348 C CA . PRO A 1 177 ? 33.168 16.914 52.365 1.00 23.83 207 PRO N CA 1
ATOM 1349 C C . PRO A 1 177 ? 32.372 15.893 51.567 1.00 23.45 207 PRO N C 1
ATOM 1350 O O . PRO A 1 177 ? 31.202 15.637 51.868 1.00 23.52 207 PRO N O 1
ATOM 1354 N N . ASN A 1 178 ? 32.997 15.318 50.548 1.00 22.80 208 ASN N N 1
ATOM 1355 C CA . ASN A 1 178 ? 32.331 14.304 49.747 1.00 22.38 208 ASN N CA 1
ATOM 1356 C C . ASN A 1 178 ? 32.564 12.970 50.467 1.00 22.13 208 ASN N C 1
ATOM 1357 O O . ASN A 1 178 ? 33.708 12.594 50.737 1.00 22.57 208 ASN N O 1
ATOM 1362 N N . ALA A 1 179 ? 31.488 12.258 50.785 1.00 21.61 209 ALA N N 1
ATOM 1363 C CA . ALA A 1 179 ? 31.619 10.990 51.487 1.00 21.04 209 ALA N CA 1
ATOM 1364 C C . ALA A 1 179 ? 32.307 9.938 50.630 1.00 20.93 209 ALA N C 1
ATOM 1365 O O . ALA A 1 179 ? 32.932 9.018 51.155 1.00 21.25 209 ALA N O 1
ATOM 1367 N N . TRP A 1 180 ? 32.210 10.066 49.311 1.00 20.53 210 TRP N N 1
ATOM 1368 C CA . TRP A 1 180 ? 32.835 9.073 48.448 1.00 20.27 210 TRP N CA 1
ATOM 1369 C C . TRP A 1 180 ? 34.245 9.439 48.018 1.00 20.22 210 TRP N C 1
ATOM 1370 O O . TRP A 1 180 ? 34.452 10.381 47.255 1.00 19.88 210 TRP N O 1
ATOM 1381 N N . GLN A 1 181 ? 35.212 8.671 48.512 1.00 20.24 211 GLN N N 1
ATOM 1382 C CA . GLN A 1 181 ? 36.614 8.895 48.185 1.00 20.30 211 GLN N CA 1
ATOM 1383 C C . GLN A 1 181 ? 37.195 7.670 47.484 1.00 20.58 211 GLN N C 1
ATOM 1384 O O . GLN A 1 181 ? 38.413 7.560 47.313 1.00 20.88 211 GLN N O 1
ATOM 1390 N N . GLY A 1 182 ? 36.316 6.758 47.076 1.00 20.29 212 GLY N N 1
ATOM 1391 C CA . GLY A 1 182 ? 36.748 5.559 46.384 1.00 20.17 212 GLY N CA 1
ATOM 1392 C C . GLY A 1 182 ? 37.066 5.836 44.926 1.00 20.26 212 GLY N C 1
ATOM 1393 O O . GLY A 1 182 ? 37.254 6.992 44.531 1.00 20.14 212 GLY N O 1
ATOM 1394 N N . GLU A 1 183 ? 37.123 4.780 44.120 1.00 20.25 213 GLU N N 1
ATOM 1395 C CA . GLU A 1 183 ? 37.430 4.921 42.700 1.00 20.73 213 GLU N CA 1
ATOM 1396 C C . GLU A 1 183 ? 36.268 5.524 41.904 1.00 19.74 213 GLU N C 1
ATOM 1397 O O . GLU A 1 183 ? 35.111 5.468 42.319 1.00 19.59 213 GLU N O 1
ATOM 1403 N N . THR A 1 184 ? 36.596 6.098 40.755 1.00 18.87 214 THR N N 1
ATOM 1404 C CA . THR A 1 184 ? 35.608 6.696 39.865 1.00 18.09 214 THR N CA 1
ATOM 1405 C C . THR A 1 184 ? 36.122 6.553 38.440 1.00 17.89 214 THR N C 1
ATOM 1406 O O . THR A 1 184 ? 37.301 6.283 38.219 1.00 17.86 214 THR N O 1
ATOM 1410 N N . ASN A 1 185 ? 35.235 6.706 37.467 1.00 17.72 215 ASN N N 1
ATOM 1411 C CA . ASN A 1 185 ? 35.670 6.640 36.086 1.00 17.32 215 ASN N CA 1
ATOM 1412 C C . ASN A 1 185 ? 35.969 8.082 35.659 1.00 17.27 215 ASN N C 1
ATOM 1413 O O . ASN A 1 185 ? 35.937 9.013 36.478 1.00 17.22 215 ASN N O 1
ATOM 1418 N N . PHE A 1 186 ? 36.274 8.264 34.383 1.00 17.04 216 PHE N N 1
ATOM 1419 C CA . PHE A 1 186 ? 36.582 9.584 33.862 1.00 16.62 216 PHE N CA 1
ATOM 1420 C C . PHE A 1 186 ? 35.453 10.571 34.114 1.00 16.59 216 PHE N C 1
ATOM 1421 O O . PHE A 1 186 ? 35.692 11.760 34.304 1.00 16.67 216 PHE N O 1
ATOM 1429 N N . TRP A 1 187 ? 34.221 10.067 34.132 1.00 16.56 217 TRP N N 1
ATOM 1430 C CA . TRP A 1 187 ? 33.045 10.907 34.326 1.00 16.53 217 TRP N CA 1
ATOM 1431 C C . TRP A 1 187 ? 32.743 11.290 35.769 1.00 16.33 217 TRP N C 1
ATOM 1432 O O . TRP A 1 187 ? 31.815 12.058 36.021 1.00 16.40 217 TRP N O 1
ATOM 1443 N N . GLY A 1 188 ? 33.521 10.754 36.710 1.00 16.16 218 GLY N N 1
ATOM 1444 C CA . GLY A 1 188 ? 33.336 11.091 38.113 1.00 16.01 218 GLY N CA 1
ATOM 1445 C C . GLY A 1 188 ? 32.453 10.182 38.950 1.00 16.07 218 GLY N C 1
ATOM 1446 O O . GLY A 1 188 ? 32.124 10.513 40.085 1.00 15.67 218 GLY N O 1
ATOM 1447 N N . SER A 1 189 ? 32.083 9.026 38.415 1.00 16.38 219 SER N N 1
ATOM 1448 C CA . SER A 1 189 ? 31.214 8.129 39.158 1.00 16.75 219 SER N CA 1
ATOM 1449 C C . SER A 1 189 ? 31.606 6.668 39.062 1.00 16.91 219 SER N C 1
ATOM 1450 O O . SER A 1 189 ? 32.486 6.286 38.300 1.00 17.11 219 SER N O 1
ATOM 1453 N N . THR A 1 190 ? 30.936 5.855 39.862 1.00 17.29 220 THR N N 1
ATOM 1454 C CA . THR A 1 190 ? 31.158 4.427 39.847 1.00 17.71 220 THR N CA 1
ATOM 1455 C C . THR A 1 190 ? 29.892 3.803 40.428 1.00 17.87 220 THR N C 1
ATOM 1456 O O . THR A 1 190 ? 29.179 4.444 41.202 1.00 17.77 220 THR N O 1
ATOM 1460 N N . ALA A 1 191 ? 29.601 2.572 40.023 1.00 18.21 221 ALA N N 1
ATOM 1461 C CA . ALA A 1 191 ? 28.426 1.858 40.503 1.00 18.73 221 ALA N CA 1
ATOM 1462 C C . ALA A 1 191 ? 28.843 0.885 41.600 1.00 19.01 221 ALA N C 1
ATOM 1463 O O . ALA A 1 191 ? 29.821 0.151 41.456 1.00 19.18 221 ALA N O 1
ATOM 1465 N N . VAL A 1 192 ? 28.108 0.890 42.702 1.00 19.36 222 VAL N N 1
ATOM 1466 C CA . VAL A 1 192 ? 28.416 0.011 43.817 1.00 19.83 222 VAL N CA 1
ATOM 1467 C C . VAL A 1 192 ? 27.186 -0.800 44.210 1.00 20.34 222 VAL N C 1
ATOM 1468 O O . VAL A 1 192 ? 26.046 -0.384 43.964 1.00 20.47 222 VAL N O 1
ATOM 1472 N N . SER A 1 193 ? 27.419 -1.966 44.808 1.00 20.70 223 SER N N 1
ATOM 1473 C CA . SER A 1 193 ? 26.320 -2.804 45.266 1.00 20.80 223 SER N CA 1
ATOM 1474 C C . SER A 1 193 ? 25.757 -2.073 46.477 1.00 21.11 223 SER N C 1
ATOM 1475 O O . SER A 1 193 ? 26.459 -1.277 47.104 1.00 21.14 223 SER N O 1
ATOM 1478 N N . ILE A 1 194 ? 24.495 -2.332 46.801 1.00 21.46 224 ILE N N 1
ATOM 1479 C CA . ILE A 1 194 ? 23.842 -1.652 47.907 1.00 21.93 224 ILE N CA 1
ATOM 1480 C C . ILE A 1 194 ? 24.533 -1.820 49.261 1.00 22.35 224 ILE N C 1
ATOM 1481 O O . ILE A 1 194 ? 24.563 -0.891 50.062 1.00 22.16 224 ILE N O 1
ATOM 1486 N N . ASP A 1 195 ? 25.104 -2.990 49.513 1.00 23.26 225 ASP N N 1
ATOM 1487 C CA . ASP A 1 195 ? 25.772 -3.228 50.790 1.00 24.05 225 ASP N CA 1
ATOM 1488 C C . ASP A 1 195 ? 26.947 -2.292 51.024 1.00 24.22 225 ASP N C 1
ATOM 1489 O O . ASP A 1 195 ? 27.266 -1.973 52.165 1.00 24.33 225 ASP N O 1
ATOM 1494 N N . ARG A 1 196 ? 27.589 -1.844 49.947 1.00 24.42 226 ARG N N 1
ATOM 1495 C CA . ARG A 1 196 ? 28.729 -0.937 50.068 1.00 24.51 226 ARG N CA 1
ATOM 1496 C C . ARG A 1 196 ? 28.284 0.402 50.673 1.00 24.68 226 ARG N C 1
ATOM 1497 O O . ARG A 1 196 ? 29.092 1.137 51.248 1.00 25.01 226 ARG N O 1
ATOM 1499 N N . LEU A 1 197 ? 26.993 0.702 50.561 1.00 24.93 227 LEU N N 1
ATOM 1500 C CA . LEU A 1 197 ? 26.436 1.948 51.081 1.00 25.28 227 LEU N CA 1
ATOM 1501 C C . LEU A 1 197 ? 26.208 1.899 52.587 1.00 25.93 227 LEU N C 1
ATOM 1502 O O . LEU A 1 197 ? 26.106 2.942 53.240 1.00 25.69 227 LEU N O 1
ATOM 1507 N N . ALA A 1 198 ? 26.121 0.684 53.127 1.00 26.77 228 ALA N N 1
ATOM 1508 C CA . ALA A 1 198 ? 25.907 0.474 54.557 1.00 27.83 228 ALA N CA 1
ATOM 1509 C C . ALA A 1 198 ? 27.128 0.841 55.386 1.00 28.68 228 ALA N C 1
ATOM 1510 O O . ALA A 1 198 ? 27.045 0.953 56.607 1.00 29.08 228 ALA N O 1
ATOM 1512 N N . ALA A 1 199 ? 28.262 1.020 54.720 1.00 29.53 229 ALA N N 1
ATOM 1513 C CA . ALA A 1 199 ? 29.498 1.378 55.394 1.00 30.31 229 ALA N CA 1
ATOM 1514 C C . ALA A 1 199 ? 29.447 2.816 55.903 1.00 30.95 229 ALA N C 1
ATOM 1515 O O . ALA A 1 199 ? 30.178 3.180 56.819 1.00 31.28 229 ALA N O 1
ATOM 1517 N N . TYR A 1 200 ? 28.577 3.628 55.311 1.00 31.74 230 TYR N N 1
ATOM 1518 C CA . TYR A 1 200 ? 28.441 5.031 55.698 1.00 32.20 230 TYR N CA 1
ATOM 1519 C C . TYR A 1 200 ? 27.498 5.228 56.856 1.00 32.69 230 TYR N C 1
ATOM 1520 O O . TYR A 1 200 ? 26.309 5.469 56.671 1.00 33.08 230 TYR N O 1
ATOM 1529 N N . LYS A 1 201 ? 28.043 5.136 58.059 1.00 33.39 231 LYS N N 1
ATOM 1530 C CA . LYS A 1 201 ? 27.250 5.284 59.265 1.00 34.20 231 LYS N CA 1
ATOM 1531 C C . LYS A 1 201 ? 26.653 6.682 59.445 1.00 34.81 231 LYS N C 1
ATOM 1532 O O . LYS A 1 201 ? 25.429 6.838 59.492 1.00 35.43 231 LYS N O 1
ATOM 1534 N N . ASP A 1 202 ? 27.505 7.701 59.512 1.00 35.15 232 ASP N N 1
ATOM 1535 C CA . ASP A 1 202 ? 27.027 9.063 59.744 1.00 35.19 232 ASP N CA 1
ATOM 1536 C C . ASP A 1 202 ? 27.246 10.092 58.622 1.00 34.56 232 ASP N C 1
ATOM 1537 O O . ASP A 1 202 ? 28.149 10.934 58.700 1.00 34.92 232 ASP N O 1
ATOM 1542 N N . VAL A 1 203 ? 26.400 10.038 57.596 1.00 33.21 233 VAL N N 1
ATOM 1543 C CA . VAL A 1 203 ? 26.499 10.953 56.463 1.00 31.64 233 VAL N CA 1
ATOM 1544 C C . VAL A 1 203 ? 25.115 11.328 55.916 1.00 30.72 233 VAL N C 1
ATOM 1545 O O . VAL A 1 203 ? 24.128 10.628 56.169 1.00 30.45 233 VAL N O 1
ATOM 1549 N N . ASP A 1 204 ? 25.051 12.440 55.183 1.00 29.40 234 ASP N N 1
ATOM 1550 C CA . ASP A 1 204 ? 23.810 12.868 54.544 1.00 27.98 234 ASP N CA 1
ATOM 1551 C C . ASP A 1 204 ? 23.859 12.260 53.144 1.00 26.72 234 ASP N C 1
ATOM 1552 O O . ASP A 1 204 ? 24.901 12.286 52.480 1.00 26.34 234 ASP N O 1
ATOM 1557 N N . VAL A 1 205 ? 22.740 11.699 52.701 1.00 25.33 235 VAL N N 1
ATOM 1558 C CA . VAL A 1 205 ? 22.680 11.060 51.393 1.00 24.04 235 VAL N CA 1
ATOM 1559 C C . VAL A 1 205 ? 21.572 11.617 50.502 1.00 23.65 235 VAL N C 1
ATOM 1560 O O . VAL A 1 205 ? 20.421 11.703 50.909 1.00 23.71 235 VAL N O 1
ATOM 1564 N N . LEU A 1 206 ? 21.935 12.002 49.285 1.00 23.07 236 LEU N N 1
ATOM 1565 C CA . LEU A 1 206 ? 20.969 12.524 48.330 1.00 22.65 236 LEU N CA 1
ATOM 1566 C C . LEU A 1 206 ? 20.949 11.564 47.160 1.00 22.37 236 LEU N C 1
ATOM 1567 O O . LEU A 1 206 ? 22.001 11.152 46.670 1.00 22.42 236 LEU N O 1
ATOM 1572 N N . CYS A 1 207 ? 19.754 11.198 46.717 1.00 22.06 237 CYS N N 1
ATOM 1573 C CA . CYS A 1 207 ? 19.607 10.286 45.589 1.00 21.96 237 CYS N CA 1
ATOM 1574 C C . CYS A 1 207 ? 18.758 10.957 44.496 1.00 22.19 237 CYS N C 1
ATOM 1575 O O . CYS A 1 207 ? 17.564 11.207 44.688 1.00 21.85 237 CYS N O 1
ATOM 1578 N N . PHE A 1 208 ? 19.390 11.253 43.360 1.00 22.46 238 PHE N N 1
ATOM 1579 C CA . PHE A 1 208 ? 18.712 11.897 42.238 1.00 22.86 238 PHE N CA 1
ATOM 1580 C C . PHE A 1 208 ? 17.747 10.955 41.548 1.00 23.33 238 PHE N C 1
ATOM 1581 O O . PHE A 1 208 ? 18.142 9.876 41.103 1.00 23.27 238 PHE N O 1
ATOM 1589 N N . ASP A 1 209 ? 16.485 11.371 41.453 1.00 24.27 239 ASP N N 1
ATOM 1590 C CA . ASP A 1 209 ? 15.462 10.564 40.788 1.00 25.21 239 ASP N CA 1
ATOM 1591 C C . ASP A 1 209 ? 15.511 10.797 39.287 1.00 25.22 239 ASP N C 1
ATOM 1592 O O . ASP A 1 209 ? 15.994 11.826 38.824 1.00 25.49 239 ASP N O 1
ATOM 1597 N N . HIS A 1 210 ? 15.015 9.829 38.531 1.00 25.32 240 HIS N N 1
ATOM 1598 C CA . HIS A 1 210 ? 14.942 9.949 37.086 1.00 25.71 240 HIS N CA 1
ATOM 1599 C C . HIS A 1 210 ? 13.783 9.098 36.567 1.00 26.29 240 HIS N C 1
ATOM 1600 O O . HIS A 1 210 ? 13.955 8.232 35.703 1.00 26.23 240 HIS N O 1
ATOM 1607 N N . ASP A 1 211 ? 12.599 9.354 37.122 1.00 27.01 241 ASP N N 1
ATOM 1608 C CA . ASP A 1 211 ? 11.389 8.642 36.733 1.00 27.92 241 ASP N CA 1
ATOM 1609 C C . ASP A 1 211 ? 11.591 7.145 36.948 1.00 28.35 241 ASP N C 1
ATOM 1610 O O . ASP A 1 211 ? 11.262 6.326 36.083 1.00 28.37 241 ASP N O 1
ATOM 1615 N N . ASN A 1 212 ? 12.130 6.792 38.111 1.00 28.68 242 ASN N N 1
ATOM 1616 C CA . ASN A 1 212 ? 12.402 5.396 38.434 1.00 29.06 242 ASN N CA 1
ATOM 1617 C C . ASN A 1 212 ? 11.791 4.981 39.773 1.00 29.51 242 ASN N C 1
ATOM 1618 O O . ASN A 1 212 ? 12.421 4.269 40.552 1.00 29.55 242 ASN N O 1
ATOM 1623 N N . SER A 1 213 ? 10.560 5.422 40.029 1.00 29.95 243 SER N N 1
ATOM 1624 C CA . SER A 1 213 ? 9.868 5.101 41.279 1.00 30.55 243 SER N CA 1
ATOM 1625 C C . SER A 1 213 ? 9.722 3.592 41.515 1.00 30.79 243 SER N C 1
ATOM 1626 O O . SER A 1 213 ? 9.912 3.120 42.635 1.00 30.96 243 SER N O 1
ATOM 1628 N N . LYS A 1 214 ? 9.395 2.838 40.469 1.00 31.10 244 LYS N N 1
ATOM 1629 C CA . LYS A 1 214 ? 9.240 1.391 40.602 1.00 31.48 244 LYS N CA 1
ATOM 1630 C C . LYS A 1 214 ? 10.545 0.764 41.088 1.00 31.78 244 LYS N C 1
ATOM 1631 O O . LYS A 1 214 ? 10.537 -0.169 41.900 1.00 31.83 244 LYS N O 1
ATOM 1633 N N . ASP A 1 215 ? 11.662 1.280 40.580 1.00 31.64 245 ASP N N 1
ATOM 1634 C CA . ASP A 1 215 ? 12.982 0.796 40.960 1.00 31.65 245 ASP N CA 1
ATOM 1635 C C . ASP A 1 215 ? 13.316 1.184 42.393 1.00 31.23 245 ASP N C 1
ATOM 1636 O O . ASP A 1 215 ? 13.841 0.375 43.159 1.00 31.07 245 ASP N O 1
ATOM 1641 N N . MET A 1 216 ? 13.021 2.433 42.744 1.00 30.80 246 MET N N 1
ATOM 1642 C CA . MET A 1 216 ? 13.281 2.925 44.086 1.00 30.59 246 MET N CA 1
ATOM 1643 C C . MET A 1 216 ? 12.436 2.136 45.074 1.00 30.79 246 MET N C 1
ATOM 1644 O O . MET A 1 216 ? 12.900 1.767 46.152 1.00 30.54 246 MET N O 1
ATOM 1649 N N . ASP A 1 217 ? 11.191 1.871 44.692 1.00 31.10 247 ASP N N 1
ATOM 1650 C CA . ASP A 1 217 ? 10.278 1.120 45.544 1.00 31.26 247 ASP N CA 1
ATOM 1651 C C . ASP A 1 217 ? 10.845 -0.241 45.886 1.00 31.07 247 ASP N C 1
ATOM 1652 O O . ASP A 1 217 ? 10.783 -0.675 47.033 1.00 31.00 247 ASP N O 1
ATOM 1657 N N . ALA A 1 218 ? 11.391 -0.913 44.881 1.00 31.03 248 ALA N N 1
ATOM 1658 C CA . ALA A 1 218 ? 11.969 -2.234 45.077 1.00 31.14 248 ALA N CA 1
ATOM 1659 C C . ALA A 1 218 ? 13.119 -2.146 46.069 1.00 31.17 248 ALA N C 1
ATOM 1660 O O . ALA A 1 218 ? 13.197 -2.917 47.029 1.00 31.35 248 ALA N O 1
ATOM 1662 N N . LEU A 1 219 ? 14.005 -1.189 45.825 1.00 30.99 249 LEU N N 1
ATOM 1663 C CA . LEU A 1 219 ? 15.174 -0.961 46.663 1.00 30.77 249 LEU N CA 1
ATOM 1664 C C . LEU A 1 219 ? 14.768 -0.716 48.121 1.00 30.86 249 LEU N C 1
ATOM 1665 O O . LEU A 1 219 ? 15.220 -1.417 49.029 1.00 30.48 249 LEU N O 1
ATOM 1670 N N . MET A 1 220 ? 13.891 0.259 48.332 1.00 31.04 250 MET N N 1
ATOM 1671 C CA . MET A 1 220 ? 13.450 0.614 49.672 1.00 31.51 250 MET N CA 1
ATOM 1672 C C . MET A 1 220 ? 12.645 -0.456 50.402 1.00 31.39 250 MET N C 1
ATOM 1673 O O . MET A 1 220 ? 12.407 -0.347 51.603 1.00 31.36 250 MET N O 1
ATOM 1678 N N . ALA A 1 221 ? 12.247 -1.499 49.684 1.00 31.28 251 ALA N N 1
ATOM 1679 C CA . ALA A 1 221 ? 11.478 -2.584 50.280 1.00 31.24 251 ALA N CA 1
ATOM 1680 C C . ALA A 1 221 ? 12.382 -3.712 50.785 1.00 31.20 251 ALA N C 1
ATOM 1681 O O . ALA A 1 221 ? 11.922 -4.625 51.474 1.00 31.56 251 ALA N O 1
ATOM 1683 N N . THR A 1 222 ? 13.665 -3.662 50.439 1.00 30.67 252 THR N N 1
ATOM 1684 C CA . THR A 1 222 ? 14.589 -4.694 50.890 1.00 30.01 252 THR N CA 1
ATOM 1685 C C . THR A 1 222 ? 14.953 -4.437 52.345 1.00 29.64 252 THR N C 1
ATOM 1686 O O . THR A 1 222 ? 14.996 -3.282 52.790 1.00 29.47 252 THR N O 1
ATOM 1690 N N . PRO A 1 223 ? 15.204 -5.514 53.113 1.00 29.39 253 PRO N N 1
ATOM 1691 C CA . PRO A 1 223 ? 15.567 -5.365 54.524 1.00 29.08 253 PRO N CA 1
ATOM 1692 C C . PRO A 1 223 ? 16.888 -4.608 54.675 1.00 28.96 253 PRO N C 1
ATOM 1693 O O . PRO A 1 223 ? 17.095 -3.895 55.662 1.00 29.04 253 PRO N O 1
ATOM 1697 N N . LEU A 1 224 ? 17.768 -4.764 53.685 1.00 28.85 254 LEU N N 1
ATOM 1698 C CA . LEU A 1 224 ? 19.073 -4.098 53.682 1.00 28.57 254 LEU N CA 1
ATOM 1699 C C . LEU A 1 224 ? 18.872 -2.583 53.676 1.00 28.13 254 LEU N C 1
ATOM 1700 O O . LEU A 1 224 ? 19.435 -1.864 54.501 1.00 27.92 254 LEU N O 1
ATOM 1705 N N . TRP A 1 225 ? 18.058 -2.101 52.745 1.00 27.73 255 TRP N N 1
ATOM 1706 C CA . TRP A 1 225 ? 17.817 -0.672 52.658 1.00 27.67 255 TRP N CA 1
ATOM 1707 C C . TRP A 1 225 ? 17.191 -0.107 53.921 1.00 27.91 255 TRP N C 1
ATOM 1708 O O . TRP A 1 225 ? 17.533 0.993 54.359 1.00 28.06 255 TRP N O 1
ATOM 1719 N N . GLN A 1 226 ? 16.268 -0.853 54.509 1.00 28.10 256 GLN N N 1
ATOM 1720 C CA . GLN A 1 226 ? 15.619 -0.379 55.717 1.00 28.56 256 GLN N CA 1
ATOM 1721 C C . GLN A 1 226 ? 16.571 -0.426 56.902 1.00 28.17 256 GLN N C 1
ATOM 1722 O O . GLN A 1 226 ? 16.387 0.286 57.887 1.00 28.29 256 GLN N O 1
ATOM 1728 N N . ALA A 1 227 ? 17.604 -1.254 56.782 1.00 27.80 257 ALA N N 1
ATOM 1729 C CA . ALA A 1 227 ? 18.604 -1.411 57.828 1.00 27.26 257 ALA N CA 1
ATOM 1730 C C . ALA A 1 227 ? 19.735 -0.407 57.646 1.00 27.04 257 ALA N C 1
ATOM 1731 O O . ALA A 1 227 ? 20.502 -0.149 58.573 1.00 27.15 257 ALA N O 1
ATOM 1733 N N . MET A 1 228 ? 19.839 0.146 56.443 1.00 26.49 258 MET N N 1
ATOM 1734 C CA . MET A 1 228 ? 20.879 1.116 56.114 1.00 26.15 258 MET N CA 1
ATOM 1735 C C . MET A 1 228 ? 21.053 2.124 57.253 1.00 25.86 258 MET N C 1
ATOM 1736 O O . MET A 1 228 ? 20.102 2.800 57.632 1.00 25.94 258 MET N O 1
ATOM 1741 N N . PRO A 1 229 ? 22.268 2.230 57.825 1.00 25.59 259 PRO N N 1
ATOM 1742 C CA . PRO A 1 229 ? 22.436 3.195 58.915 1.00 25.47 259 PRO N CA 1
ATOM 1743 C C . PRO A 1 229 ? 22.023 4.638 58.617 1.00 25.44 259 PRO N C 1
ATOM 1744 O O . PRO A 1 229 ? 21.381 5.277 59.459 1.00 25.63 259 PRO N O 1
ATOM 1748 N N . PHE A 1 230 ? 22.362 5.160 57.439 1.00 25.07 260 PHE N N 1
ATOM 1749 C CA . PHE A 1 230 ? 21.979 6.536 57.129 1.00 24.89 260 PHE N CA 1
ATOM 1750 C C . PHE A 1 230 ? 20.467 6.684 56.900 1.00 24.89 260 PHE N C 1
ATOM 1751 O O . PHE A 1 230 ? 19.922 7.776 57.050 1.00 24.71 260 PHE N O 1
ATOM 1759 N N . VAL A 1 231 ? 19.795 5.584 56.559 1.00 25.13 261 VAL N N 1
ATOM 1760 C CA . VAL A 1 231 ? 18.345 5.593 56.355 1.00 25.24 261 VAL N CA 1
ATOM 1761 C C . VAL A 1 231 ? 17.674 5.696 57.726 1.00 25.71 261 VAL N C 1
ATOM 1762 O O . VAL A 1 231 ? 16.792 6.532 57.945 1.00 25.36 261 VAL N O 1
ATOM 1766 N N . ARG A 1 232 ? 18.105 4.838 58.650 1.00 26.09 262 ARG N N 1
ATOM 1767 C CA . ARG A 1 232 ? 17.564 4.826 60.005 1.00 26.30 262 ARG N CA 1
ATOM 1768 C C . ARG A 1 232 ? 17.914 6.120 60.734 1.00 26.29 262 ARG N C 1
ATOM 1769 O O . ARG A 1 232 ? 17.191 6.551 61.627 1.00 26.41 262 ARG N O 1
ATOM 1777 N N . ALA A 1 233 ? 19.020 6.746 60.349 1.00 26.09 263 ALA N N 1
ATOM 1778 C CA . ALA A 1 233 ? 19.431 7.989 60.978 1.00 25.90 263 ALA N CA 1
ATOM 1779 C C . ALA A 1 233 ? 18.565 9.133 60.469 1.00 26.07 263 ALA N C 1
ATOM 1780 O O . ALA A 1 233 ? 18.605 10.235 61.010 1.00 26.44 263 ALA N O 1
ATOM 1782 N N . GLY A 1 234 ? 17.782 8.859 59.429 1.00 26.13 264 GLY N N 1
ATOM 1783 C CA . GLY A 1 234 ? 16.914 9.869 58.846 1.00 26.44 264 GLY N CA 1
ATOM 1784 C C . GLY A 1 234 ? 17.681 10.858 57.985 1.00 26.71 264 GLY N C 1
ATOM 1785 O O . GLY A 1 234 ? 17.288 12.016 57.858 1.00 26.67 264 GLY N O 1
ATOM 1786 N N . ARG A 1 235 ? 18.771 10.391 57.381 1.00 26.87 265 ARG N N 1
ATOM 1787 C CA . ARG A 1 235 ? 19.631 11.231 56.551 1.00 26.92 265 ARG N CA 1
ATOM 1788 C C . ARG A 1 235 ? 19.502 10.970 55.052 1.00 26.28 265 ARG N C 1
ATOM 1789 O O . ARG A 1 235 ? 20.253 11.543 54.264 1.00 26.14 265 ARG N O 1
ATOM 1797 N N . PHE A 1 236 ? 18.581 10.099 54.650 1.00 25.52 266 PHE N N 1
ATOM 1798 C CA . PHE A 1 236 ? 18.416 9.823 53.229 1.00 25.06 266 PHE N CA 1
ATOM 1799 C C . PHE A 1 236 ? 17.324 10.690 52.607 1.00 25.12 266 PHE N C 1
ATOM 1800 O O . PHE A 1 236 ? 16.237 10.841 53.169 1.00 25.09 266 PHE N O 1
ATOM 1808 N N . GLN A 1 237 ? 17.622 11.243 51.436 1.00 24.85 267 GLN N N 1
ATOM 1809 C CA . GLN A 1 237 ? 16.692 12.101 50.721 1.00 24.63 267 GLN N CA 1
ATOM 1810 C C . GLN A 1 237 ? 16.700 11.863 49.221 1.00 24.36 267 GLN N C 1
ATOM 1811 O O . GLN A 1 237 ? 17.762 11.767 48.609 1.00 24.23 267 GLN N O 1
ATOM 1817 N N . ARG A 1 238 ? 15.514 11.769 48.632 1.00 24.00 268 ARG N N 1
ATOM 1818 C CA . ARG A 1 238 ? 15.393 11.632 47.189 1.00 23.64 268 ARG N CA 1
ATOM 1819 C C . ARG A 1 238 ? 15.283 13.073 46.663 1.00 22.96 268 ARG N C 1
ATOM 1820 O O . ARG A 1 238 ? 14.571 13.895 47.235 1.00 22.98 268 ARG N O 1
ATOM 1828 N N . VAL A 1 239 ? 15.997 13.390 45.593 1.00 22.16 269 VAL N N 1
ATOM 1829 C CA . VAL A 1 239 ? 15.944 14.737 45.050 1.00 21.15 269 VAL N CA 1
ATOM 1830 C C . VAL A 1 239 ? 15.686 14.670 43.551 1.00 20.65 269 VAL N C 1
ATOM 1831 O O . VAL A 1 239 ? 15.850 13.617 42.936 1.00 20.60 269 VAL N O 1
ATOM 1835 N N . PRO A 1 240 ? 15.265 15.792 42.943 1.00 20.36 270 PRO N N 1
ATOM 1836 C CA . PRO A 1 240 ? 14.984 15.817 41.502 1.00 19.95 270 PRO N CA 1
ATOM 1837 C C . PRO A 1 240 ? 16.209 15.545 40.629 1.00 19.42 270 PRO N C 1
ATOM 1838 O O . PRO A 1 240 ? 17.351 15.745 41.050 1.00 19.20 270 PRO N O 1
ATOM 1842 N N . ALA A 1 241 ? 15.959 15.092 39.407 1.00 18.91 271 ALA N N 1
ATOM 1843 C CA . ALA A 1 241 ? 17.033 14.806 38.473 1.00 18.82 271 ALA N CA 1
ATOM 1844 C C . ALA A 1 241 ? 17.896 16.040 38.179 1.00 18.64 271 ALA N C 1
ATOM 1845 O O . ALA A 1 241 ? 17.392 17.159 38.051 1.00 18.79 271 ALA N O 1
ATOM 1847 N N . VAL A 1 242 ? 19.203 15.814 38.087 1.00 18.27 272 VAL N N 1
ATOM 1848 C CA . VAL A 1 242 ? 20.183 16.846 37.755 1.00 17.57 272 VAL N CA 1
ATOM 1849 C C . VAL A 1 242 ? 21.174 16.076 36.882 1.00 17.29 272 VAL N C 1
ATOM 1850 O O . VAL A 1 242 ? 21.600 14.990 37.266 1.00 17.41 272 VAL N O 1
ATOM 1854 N N . TRP A 1 243 ? 21.520 16.598 35.707 1.00 16.71 273 TRP N N 1
ATOM 1855 C CA . TRP A 1 243 ? 22.451 15.879 34.837 1.00 16.47 273 TRP N CA 1
ATOM 1856 C C . TRP A 1 243 ? 23.839 15.920 35.462 1.00 16.77 273 TRP N C 1
ATOM 1857 O O . TRP A 1 243 ? 24.379 16.993 35.721 1.00 17.33 273 TRP N O 1
ATOM 1868 N N . PHE A 1 244 ? 24.422 14.751 35.695 1.00 16.84 274 PHE N N 1
ATOM 1869 C CA . PHE A 1 244 ? 25.731 14.684 36.335 1.00 16.80 274 PHE N CA 1
ATOM 1870 C C . PHE A 1 244 ? 26.914 14.849 35.401 1.00 16.59 274 PHE N C 1
ATOM 1871 O O . PHE A 1 244 ? 28.038 15.023 35.861 1.00 16.72 274 PHE N O 1
ATOM 1879 N N . TYR A 1 245 ? 26.664 14.798 34.100 1.00 16.32 275 TYR N N 1
ATOM 1880 C CA . TYR A 1 245 ? 27.733 14.896 33.122 1.00 16.24 275 TYR N CA 1
ATOM 1881 C C . TYR A 1 245 ? 27.604 16.104 32.199 1.00 16.26 275 TYR N C 1
ATOM 1882 O O . TYR A 1 245 ? 28.007 16.046 31.036 1.00 16.41 275 TYR N O 1
ATOM 1891 N N . GLY A 1 246 ? 27.056 17.196 32.734 1.00 16.12 276 GLY N N 1
ATOM 1892 C CA . GLY A 1 246 ? 26.873 18.404 31.953 1.00 16.10 276 GLY N CA 1
ATOM 1893 C C . GLY A 1 246 ? 27.923 19.475 32.178 1.00 16.61 276 GLY N C 1
ATOM 1894 O O . GLY A 1 246 ? 29.124 19.188 32.275 1.00 16.56 276 GLY N O 1
ATOM 1895 N N . ALA A 1 247 ? 27.466 20.721 32.266 1.00 16.78 277 ALA N N 1
ATOM 1896 C CA . ALA A 1 247 ? 28.363 21.851 32.451 1.00 17.21 277 ALA N CA 1
ATOM 1897 C C . ALA A 1 247 ? 27.857 22.844 33.502 1.00 17.65 277 ALA N C 1
ATOM 1898 O O . ALA A 1 247 ? 27.363 22.434 34.549 1.00 17.83 277 ALA N O 1
ATOM 1900 N N . THR A 1 248 ? 27.977 24.141 33.223 1.00 18.02 278 THR N N 1
ATOM 1901 C CA . THR A 1 248 ? 27.553 25.180 34.166 1.00 18.71 278 THR N CA 1
ATOM 1902 C C . THR A 1 248 ? 26.055 25.191 34.501 1.00 18.97 278 THR N C 1
ATOM 1903 O O . THR A 1 248 ? 25.668 25.491 35.638 1.00 19.10 278 THR N O 1
ATOM 1907 N N . LEU A 1 249 ? 25.210 24.876 33.524 1.00 19.16 279 LEU N N 1
ATOM 1908 C CA . LEU A 1 249 ? 23.778 24.848 33.784 1.00 19.31 279 LEU N CA 1
ATOM 1909 C C . LEU A 1 249 ? 23.453 23.700 34.743 1.00 19.55 279 LEU N C 1
ATOM 1910 O O . LEU A 1 249 ? 22.676 23.867 35.682 1.00 19.68 279 LEU N O 1
ATOM 1915 N N . SER A 1 250 ? 24.051 22.537 34.513 1.00 19.51 280 SER N N 1
ATOM 1916 C CA . SER A 1 250 ? 23.820 21.396 35.389 1.00 19.77 280 SER N CA 1
ATOM 1917 C C . SER A 1 250 ? 24.336 21.715 36.790 1.00 19.75 280 SER N C 1
ATOM 1918 O O . SER A 1 250 ? 23.728 21.332 37.783 1.00 19.82 280 SER N O 1
ATOM 1921 N N . ALA A 1 251 ? 25.461 22.421 36.862 1.00 19.96 281 ALA N N 1
ATOM 1922 C CA . ALA A 1 251 ? 26.060 22.794 38.141 1.00 20.00 281 ALA N CA 1
ATOM 1923 C C . ALA A 1 251 ? 25.141 23.713 38.943 1.00 20.13 281 ALA N C 1
ATOM 1924 O O . ALA A 1 251 ? 24.967 23.526 40.148 1.00 20.12 281 ALA N O 1
ATOM 1926 N N . MET A 1 252 ? 24.561 24.710 38.280 1.00 20.23 282 MET N N 1
ATOM 1927 C CA . MET A 1 252 ? 23.652 25.632 38.957 1.00 20.37 282 MET N CA 1
ATOM 1928 C C . MET A 1 252 ? 22.358 24.913 39.346 1.00 20.02 282 MET N C 1
ATOM 1929 O O . MET A 1 252 ? 21.756 25.217 40.365 1.00 20.21 282 MET N O 1
ATOM 1934 N N . HIS A 1 253 ? 21.934 23.965 38.521 1.00 19.81 283 HIS N N 1
ATOM 1935 C CA . HIS A 1 253 ? 20.729 23.196 38.792 1.00 19.79 283 HIS N CA 1
ATOM 1936 C C . HIS A 1 253 ? 21.003 22.380 40.060 1.00 20.11 283 HIS N C 1
ATOM 1937 O O . HIS A 1 253 ? 20.130 22.231 40.921 1.00 20.29 283 HIS N O 1
ATOM 1944 N N . PHE A 1 254 ? 22.228 21.867 40.177 1.00 20.06 284 PHE N N 1
ATOM 1945 C CA . PHE A 1 254 ? 22.620 21.091 41.348 1.00 19.89 284 PHE N CA 1
ATOM 1946 C C . PHE A 1 254 ? 22.534 21.952 42.611 1.00 20.38 284 PHE N C 1
ATOM 1947 O O . PHE A 1 254 ? 22.003 21.507 43.628 1.00 20.51 284 PHE N O 1
ATOM 1955 N N . VAL A 1 255 ? 23.049 23.180 42.544 1.00 20.73 285 VAL N N 1
ATOM 1956 C CA . VAL A 1 255 ? 23.018 24.089 43.692 1.00 21.42 285 VAL N CA 1
ATOM 1957 C C . VAL A 1 255 ? 21.586 24.352 44.187 1.00 22.03 285 VAL N C 1
ATOM 1958 O O . VAL A 1 255 ? 21.342 24.390 45.396 1.00 21.85 285 VAL N O 1
ATOM 1962 N N . ARG A 1 256 ? 20.646 24.532 43.258 1.00 22.61 286 ARG N N 1
ATOM 1963 C CA . ARG A 1 256 ? 19.253 24.772 43.626 1.00 23.32 286 ARG N CA 1
ATOM 1964 C C . ARG A 1 256 ? 18.690 23.532 44.329 1.00 23.73 286 ARG N C 1
ATOM 1965 O O . ARG A 1 256 ? 18.009 23.641 45.352 1.00 23.83 286 ARG N O 1
ATOM 1973 N N . VAL A 1 257 ? 18.974 22.355 43.773 1.00 23.95 287 VAL N N 1
ATOM 1974 C CA . VAL A 1 257 ? 18.515 21.093 44.357 1.00 24.18 287 VAL N CA 1
ATOM 1975 C C . VAL A 1 257 ? 19.202 20.879 45.721 1.00 24.57 287 VAL N C 1
ATOM 1976 O O . VAL A 1 257 ? 18.557 20.493 46.700 1.00 24.40 287 VAL N O 1
ATOM 1980 N N . LEU A 1 258 ? 20.508 21.152 45.770 1.00 24.88 288 LEU N N 1
ATOM 1981 C CA . LEU A 1 258 ? 21.317 21.014 46.986 1.00 25.36 288 LEU N CA 1
ATOM 1982 C C . LEU A 1 258 ? 20.770 21.949 48.057 1.00 25.79 288 LEU N C 1
ATOM 1983 O O . LEU A 1 258 ? 20.698 21.594 49.236 1.00 25.75 288 LEU N O 1
ATOM 1988 N N . ASP A 1 259 ? 20.397 23.152 47.632 1.00 26.27 289 ASP N N 1
ATOM 1989 C CA . ASP A 1 259 ? 19.850 24.158 48.533 1.00 26.87 289 ASP N CA 1
ATOM 1990 C C . ASP A 1 259 ? 18.557 23.631 49.148 1.00 27.20 289 ASP N C 1
ATOM 1991 O O . ASP A 1 259 ? 18.418 23.561 50.370 1.00 27.34 289 ASP N O 1
ATOM 1996 N N . ASN A 1 260 ? 17.615 23.254 48.290 1.00 27.34 290 ASN N N 1
ATOM 1997 C CA . ASN A 1 260 ? 16.335 22.750 48.751 1.00 27.79 290 ASN N CA 1
ATOM 1998 C C . ASN A 1 260 ? 16.474 21.527 49.648 1.00 27.97 290 ASN N C 1
ATOM 1999 O O . ASN A 1 260 ? 15.702 21.357 50.584 1.00 28.16 290 ASN N O 1
ATOM 2004 N N . ALA A 1 261 ? 17.460 20.683 49.370 1.00 27.96 291 ALA N N 1
ATOM 2005 C CA . ALA A 1 261 ? 17.664 19.467 50.151 1.00 28.06 291 ALA N CA 1
ATOM 2006 C C . ALA A 1 261 ? 18.345 19.661 51.504 1.00 28.06 291 ALA N C 1
ATOM 2007 O O . ALA A 1 261 ? 17.907 19.091 52.504 1.00 28.15 291 ALA N O 1
ATOM 2009 N N . ILE A 1 262 ? 19.406 20.459 51.550 1.00 28.15 292 ILE N N 1
ATOM 2010 C CA . ILE A 1 262 ? 20.124 20.649 52.806 1.00 28.25 292 ILE N CA 1
ATOM 2011 C C . ILE A 1 262 ? 20.459 22.098 53.151 1.00 28.34 292 ILE N C 1
ATOM 2012 O O . ILE A 1 262 ? 21.170 22.358 54.123 1.00 28.21 292 ILE N O 1
ATOM 2017 N N . GLY A 1 263 ? 19.951 23.037 52.359 1.00 28.55 293 GLY N N 1
ATOM 2018 C CA . GLY A 1 263 ? 20.216 24.443 52.615 1.00 28.57 293 GLY N CA 1
ATOM 2019 C C . GLY A 1 263 ? 19.557 24.938 53.893 1.00 29.14 293 GLY N C 1
ATOM 2020 O O . GLY A 1 263 ? 20.156 25.774 54.606 1.00 29.51 293 GLY N O 1
#

Nearest PDB structures (foldseek):
  1esz-assembly1_A  TM=1.002E+00  e=2.720E-55  Escherichia coli
  7lb8-assembly1_D  TM=9.204E-01  e=1.773E-48  Escherichia coli K-12
  7w8f-assembly1_A  TM=9.461E-01  e=2.384E-27  Vibrio vulnificus
  5ggx-assembly1_B  TM=8.869E-01  e=4.771E-24  Vibrio cholerae O395
  7fhp-assembly1_A  TM=7.873E-01  e=2.431E-10  Mycobacterium tuberculosis H37Rv

Secondary structure (DSSP, 8-state):
---TTSEEESSHHHHHHHHHTT---SEES-HHHHHHHT-SSPPPTTPEE-B-SSSB-HHHHHHH--SEEEEETTSSS-HHHHHHHS-EEEE-S-SSS-HHHHHHHHHHHHHHHHT-HHHHHHHHHHHHHHHHHHGGGGSSS-S--EEEEEEEETTEEEEE-TTSTTHHHHHHTT--BS--S---TTSEEEE-GGGGGG--S-EEEEE-SS-HHHHHHHHTSHHHHH-HHHHTT-EEEE----TT--HHHHHHHHHHHHHHH-